Protein AF-A0A090RW28-F1 (afdb_monomer)

Radius of gyration: 23.12 Å; Cα contacts (8 Å, |Δi|>4): 183; chains: 1; bounding box: 46×46×64 Å

Solvent-accessible surface area (backbone atoms only — not comparable to full-atom values): 10427 Å² total; per-residue (Å²): 136,84,59,63,70,58,53,52,54,21,56,75,60,77,64,49,90,83,84,88,61,62,85,53,92,51,66,70,60,23,48,53,34,45,42,56,94,28,66,72,73,48,74,47,77,39,78,89,78,46,30,33,44,36,18,17,51,75,88,33,43,65,59,37,34,29,77,93,41,47,42,40,51,50,30,22,67,73,71,71,36,47,65,46,80,46,33,53,68,54,48,54,51,50,51,53,52,51,51,52,51,31,30,53,49,39,33,71,50,54,73,47,55,67,75,58,28,47,51,41,43,74,75,66,49,69,50,56,62,52,61,42,67,52,61,68,68,65,59,53,66,43,88,92,48,46,76,68,56,51,52,48,49,24,48,32,24,46,53,39,51,51,52,53,51,52,56,52,52,58,70,49,69,84,64,74,77,61,72,84,78,75,112

Secondary structure (DSSP, 8-state):
--SHHHHHHHHHTTT---------SSHHHHHHHHTTTSPEEEEEEETTTTEEEEEE-HHHHHHHH-GGGHHHHHHHHHH-SEEEEEEHHHHHHHHHHHHHHHHHHHHHHH---HHHHHHHHHTT--SHHHHHHS-HHHHHHSTT--HHHHHHHHHHHHHHHHHHHHHHHHHHTT-PPPGGG--

Organism: NCBI:txid990268

Structure (mmCIF, N/CA/C/O backbone):
data_AF-A0A090RW28-F1
#
_entry.id   AF-A0A090RW28-F1
#
loop_
_atom_site.group_PDB
_atom_site.id
_atom_site.type_symbol
_atom_site.label_atom_id
_atom_site.label_alt_id
_atom_site.label_comp_id
_atom_site.label_asym_id
_atom_site.label_entity_id
_atom_site.label_seq_id
_atom_site.pdbx_PDB_ins_code
_atom_site.Cartn_x
_atom_site.Cartn_y
_atom_site.Cartn_z
_atom_site.occupancy
_atom_site.B_iso_or_equiv
_atom_site.auth_seq_id
_atom_site.auth_comp_id
_atom_site.auth_asym_id
_atom_site.auth_atom_id
_atom_site.pdbx_PDB_model_num
ATOM 1 N N . MET A 1 1 ? 19.679 -14.329 -35.086 1.00 52.50 1 MET A N 1
ATOM 2 C CA . MET A 1 1 ? 18.923 -13.063 -35.182 1.00 52.50 1 MET A CA 1
ATOM 3 C C . MET A 1 1 ? 18.011 -12.958 -33.968 1.00 52.50 1 MET A C 1
ATOM 5 O O . MET A 1 1 ? 16.944 -13.556 -33.971 1.00 52.50 1 MET A O 1
ATOM 9 N N . ARG A 1 2 ? 18.447 -12.296 -32.894 1.00 62.31 2 ARG A N 1
ATOM 10 C CA . ARG A 1 2 ? 17.579 -11.993 -31.743 1.00 62.31 2 ARG A CA 1
ATOM 11 C C . ARG A 1 2 ? 17.142 -10.535 -31.882 1.00 62.31 2 ARG A C 1
ATOM 13 O O . ARG A 1 2 ? 17.982 -9.699 -32.183 1.00 62.31 2 ARG A O 1
ATOM 20 N N . GLY A 1 3 ? 15.843 -10.262 -31.762 1.00 80.50 3 GLY A N 1
ATOM 21 C CA . GLY A 1 3 ? 15.306 -8.894 -31.773 1.00 80.50 3 GLY A CA 1
ATOM 22 C C . GLY A 1 3 ? 15.014 -8.257 -33.140 1.00 80.50 3 GLY A C 1
ATOM 23 O O . GLY A 1 3 ? 14.547 -7.129 -33.154 1.00 80.50 3 GLY A O 1
ATOM 24 N N . ALA A 1 4 ? 15.197 -8.944 -34.277 1.00 87.56 4 ALA A N 1
ATOM 25 C CA . ALA A 1 4 ? 15.026 -8.332 -35.610 1.00 87.56 4 ALA A CA 1
ATOM 26 C C . ALA A 1 4 ? 13.633 -7.705 -35.844 1.00 87.56 4 ALA A C 1
ATOM 28 O O . ALA A 1 4 ? 13.526 -6.653 -36.464 1.00 87.56 4 ALA A O 1
ATOM 29 N N . ARG A 1 5 ? 12.568 -8.318 -35.306 1.00 88.88 5 ARG A N 1
ATOM 30 C CA . ARG A 1 5 ? 11.203 -7.763 -35.379 1.00 88.88 5 ARG A CA 1
ATOM 31 C C . ARG A 1 5 ? 11.046 -6.498 -34.535 1.00 88.88 5 ARG A C 1
ATOM 33 O O . ARG A 1 5 ? 10.457 -5.533 -34.995 1.00 88.88 5 ARG A O 1
ATOM 40 N N . VAL A 1 6 ? 11.608 -6.501 -33.329 1.00 89.19 6 VAL A N 1
ATOM 41 C CA . VAL A 1 6 ? 11.544 -5.362 -32.400 1.00 89.19 6 VAL A CA 1
ATOM 42 C C . VAL A 1 6 ? 12.347 -4.186 -32.945 1.00 89.19 6 VAL A C 1
ATOM 44 O O . VAL A 1 6 ? 11.872 -3.060 -32.940 1.00 89.19 6 VAL A O 1
ATOM 47 N N . GLN A 1 7 ? 13.531 -4.459 -33.498 1.00 86.12 7 GLN A N 1
ATOM 48 C CA . GLN A 1 7 ? 14.382 -3.449 -34.126 1.00 86.12 7 GLN A CA 1
ATOM 49 C C . GLN A 1 7 ? 13.724 -2.807 -35.349 1.00 86.12 7 GLN A C 1
ATOM 51 O O . GLN A 1 7 ? 13.868 -1.605 -35.540 1.00 86.12 7 GLN A O 1
ATOM 56 N N . ALA A 1 8 ? 12.983 -3.579 -36.153 1.00 89.69 8 ALA A N 1
ATOM 57 C CA . ALA A 1 8 ? 12.230 -3.029 -37.278 1.00 89.69 8 ALA A CA 1
ATOM 58 C C . ALA A 1 8 ? 11.155 -2.036 -36.805 1.00 89.69 8 ALA A C 1
ATOM 60 O O . ALA A 1 8 ? 11.093 -0.926 -37.316 1.00 89.69 8 ALA A O 1
ATOM 61 N N . VAL A 1 9 ? 10.371 -2.397 -35.781 1.00 90.81 9 VAL A N 1
ATOM 62 C CA . VAL A 1 9 ? 9.344 -1.506 -35.210 1.00 90.81 9 VAL A CA 1
ATOM 63 C C . VAL A 1 9 ? 9.970 -0.276 -34.545 1.00 90.81 9 VAL A C 1
ATOM 65 O O . VAL A 1 9 ? 9.513 0.837 -34.771 1.00 90.81 9 VAL A O 1
ATOM 68 N N . SER A 1 10 ? 11.055 -0.451 -33.785 1.00 91.56 10 SER A N 1
ATOM 69 C CA . SER A 1 10 ? 11.803 0.665 -33.187 1.00 91.56 10 SER A CA 1
ATOM 70 C C . SER A 1 10 ? 12.320 1.641 -34.254 1.00 91.56 10 SER A C 1
ATOM 72 O O . SER A 1 10 ? 12.258 2.851 -34.055 1.00 91.56 10 SER A O 1
ATOM 74 N N . GLY A 1 11 ? 12.757 1.138 -35.416 1.00 90.44 11 GLY A N 1
ATOM 75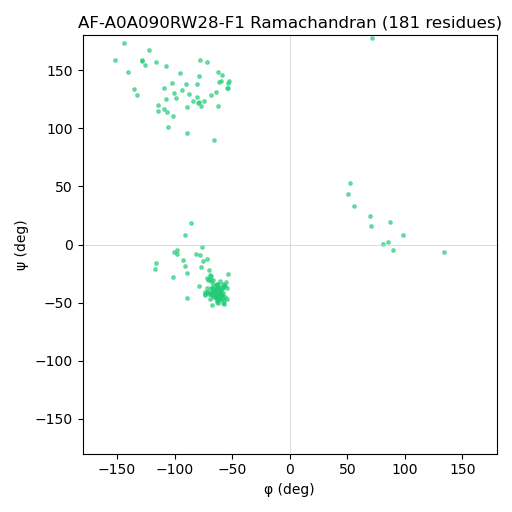 C CA . GLY A 1 11 ? 13.154 1.963 -36.560 1.00 90.44 11 GLY A CA 1
ATOM 76 C C . GLY A 1 11 ? 12.018 2.829 -37.119 1.00 90.44 11 GLY A C 1
ATOM 77 O O . GLY A 1 11 ? 12.245 4.001 -37.408 1.00 90.44 11 GLY A O 1
ATOM 78 N N . GLU A 1 12 ? 10.801 2.287 -37.209 1.00 92.62 12 GLU A N 1
ATOM 79 C CA . GLU A 1 12 ? 9.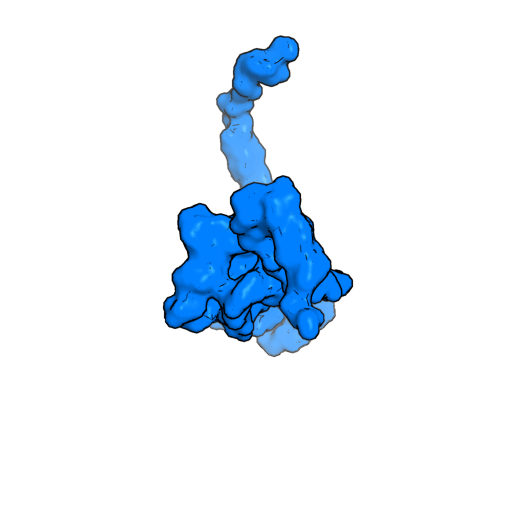601 3.035 -37.627 1.00 92.62 12 GLU A CA 1
ATOM 80 C C . GLU A 1 12 ? 9.180 4.091 -36.587 1.00 92.62 12 GLU A C 1
ATOM 82 O O . GLU A 1 12 ? 8.695 5.160 -36.948 1.00 92.62 12 GLU A O 1
ATOM 87 N N . LEU A 1 13 ? 9.426 3.834 -35.297 1.00 92.56 13 LEU A N 1
ATOM 88 C CA . LEU A 1 13 ? 9.163 4.767 -34.190 1.00 92.56 13 LEU A CA 1
ATOM 89 C C . LEU A 1 13 ? 10.312 5.761 -33.938 1.00 92.56 13 LEU A C 1
ATOM 91 O O . LEU A 1 13 ? 10.421 6.346 -32.863 1.00 92.56 13 LEU A O 1
ATOM 95 N N . GLY A 1 14 ? 11.212 5.956 -34.906 1.00 91.38 14 GLY A N 1
ATOM 96 C CA . GLY A 1 14 ? 12.292 6.940 -34.785 1.00 91.38 14 GLY A CA 1
ATOM 97 C C . GLY A 1 14 ? 13.376 6.574 -33.764 1.00 91.38 14 GLY A C 1
ATOM 98 O O . GLY A 1 14 ? 14.069 7.456 -33.259 1.00 91.38 14 GLY A O 1
ATOM 99 N N . GLY A 1 15 ? 13.547 5.284 -33.467 1.00 87.69 15 GLY A N 1
ATOM 100 C CA . GLY A 1 15 ? 14.558 4.778 -32.536 1.00 87.69 15 GLY A CA 1
ATOM 101 C C . GLY A 1 15 ? 14.109 4.746 -31.075 1.00 87.69 15 GLY A C 1
ATOM 102 O O . GLY A 1 15 ? 14.956 4.696 -30.180 1.00 87.69 15 GLY A O 1
ATOM 103 N N . GLU A 1 16 ? 12.800 4.780 -30.818 1.00 91.25 16 GLU A N 1
ATOM 104 C CA . GLU A 1 16 ? 12.253 4.602 -29.474 1.00 91.25 16 GLU A CA 1
ATOM 105 C C . GLU A 1 16 ? 12.648 3.235 -28.883 1.00 91.25 16 GLU A C 1
ATOM 107 O O . GLU A 1 16 ? 12.702 2.219 -29.588 1.00 91.25 16 GLU A O 1
ATOM 112 N N . ARG A 1 17 ? 12.965 3.212 -27.580 1.00 88.06 17 ARG A N 1
ATOM 113 C CA . ARG A 1 17 ? 13.304 1.977 -26.861 1.00 88.06 17 ARG A CA 1
ATOM 114 C C . ARG A 1 17 ? 12.019 1.234 -26.515 1.00 88.06 17 ARG A C 1
ATOM 116 O O . ARG A 1 17 ? 11.154 1.794 -25.857 1.00 88.06 17 ARG A O 1
ATOM 123 N N . ILE A 1 18 ? 11.925 -0.011 -26.972 1.00 89.44 18 ILE A N 1
ATOM 124 C CA . ILE A 1 18 ? 10.765 -0.878 -26.767 1.00 89.44 18 ILE A CA 1
ATOM 125 C C . ILE A 1 18 ? 11.198 -2.049 -25.899 1.00 89.44 18 ILE A C 1
ATOM 127 O O . ILE A 1 18 ? 12.047 -2.843 -26.318 1.00 89.44 18 ILE A O 1
ATOM 131 N N . ASP A 1 19 ? 10.560 -2.175 -24.743 1.00 89.75 19 ASP A N 1
ATOM 132 C CA . ASP A 1 19 ? 10.708 -3.314 -23.849 1.00 89.75 19 ASP A CA 1
ATOM 133 C C . ASP A 1 19 ? 9.494 -4.241 -23.990 1.00 89.75 19 ASP A C 1
ATOM 135 O O . ASP A 1 19 ? 8.358 -3.798 -24.160 1.00 89.75 19 ASP A O 1
ATOM 139 N N . ILE A 1 20 ? 9.745 -5.552 -23.998 1.00 90.62 20 ILE A N 1
ATOM 140 C CA . ILE A 1 20 ? 8.701 -6.579 -24.082 1.00 90.62 20 ILE A CA 1
ATOM 141 C C . ILE A 1 20 ? 8.636 -7.264 -22.731 1.00 90.62 20 ILE A C 1
ATOM 143 O O . ILE A 1 20 ? 9.588 -7.937 -22.335 1.00 90.62 20 ILE A O 1
ATOM 147 N N . VAL A 1 21 ? 7.495 -7.124 -22.072 1.00 92.88 21 VAL A N 1
ATOM 148 C CA . VAL A 1 21 ? 7.227 -7.721 -20.766 1.00 92.88 21 VAL A CA 1
ATOM 149 C C . VAL A 1 21 ? 6.252 -8.884 -20.903 1.00 92.88 21 VAL A C 1
ATOM 151 O O . VAL A 1 21 ? 5.479 -8.963 -21.863 1.00 92.88 21 VAL A O 1
ATOM 154 N N . LEU A 1 22 ? 6.324 -9.826 -19.966 1.00 93.56 22 LEU A N 1
ATOM 155 C CA . LEU A 1 22 ? 5.387 -10.941 -19.903 1.00 93.56 22 LEU A CA 1
ATOM 156 C C . LEU A 1 22 ? 4.096 -10.466 -19.240 1.00 93.56 22 LEU A C 1
ATOM 158 O O . LEU A 1 22 ? 4.121 -9.907 -18.147 1.00 93.56 22 LEU A O 1
ATOM 162 N N . TRP A 1 23 ? 2.975 -10.695 -19.909 1.00 95.56 23 TRP A N 1
ATOM 163 C CA . TRP A 1 23 ? 1.670 -10.486 -19.303 1.00 95.56 23 TRP A CA 1
ATOM 164 C C . TRP A 1 23 ? 1.320 -11.659 -18.383 1.00 95.56 23 TRP A C 1
ATOM 166 O O . TRP A 1 23 ? 1.680 -12.799 -18.687 1.00 95.56 23 TRP A O 1
ATOM 176 N N . ASP A 1 24 ? 0.631 -11.363 -17.285 1.00 95.31 24 ASP A N 1
ATOM 177 C CA . ASP A 1 24 ? 0.139 -12.340 -16.317 1.00 95.31 24 ASP A CA 1
ATOM 178 C C . ASP A 1 24 ? -1.269 -11.930 -15.854 1.00 95.31 24 ASP A C 1
ATOM 180 O O . ASP A 1 24 ? -1.580 -10.739 -15.811 1.00 95.31 24 ASP A O 1
ATOM 184 N N . ASP A 1 25 ? -2.112 -12.910 -15.528 1.00 94.69 25 ASP A N 1
ATOM 185 C CA . ASP A 1 25 ? -3.450 -12.680 -14.972 1.00 94.69 25 ASP A CA 1
ATOM 186 C C . ASP A 1 25 ? -3.382 -12.184 -13.519 1.00 94.69 25 ASP A C 1
ATOM 188 O O . ASP A 1 25 ? -4.270 -11.465 -13.060 1.00 94.69 25 ASP A O 1
ATOM 192 N N . ASN A 1 26 ? -2.337 -12.567 -12.777 1.00 93.50 26 ASN A N 1
ATOM 193 C CA . ASN A 1 26 ? -2.114 -12.079 -11.425 1.00 93.50 26 ASN A CA 1
ATOM 194 C C . ASN A 1 26 ? -1.549 -10.645 -11.486 1.00 93.50 26 ASN A C 1
ATOM 196 O O . ASN A 1 26 ? -0.442 -10.453 -12.005 1.00 93.50 26 ASN A O 1
ATOM 200 N N . PRO A 1 27 ? -2.245 -9.639 -10.921 1.00 92.38 27 PRO A N 1
ATOM 201 C CA . PRO A 1 27 ? -1.843 -8.240 -11.037 1.00 92.38 27 PRO A CA 1
ATOM 202 C C . PRO A 1 27 ? -0.475 -7.968 -10.400 1.00 92.38 27 PRO A C 1
ATOM 204 O O . PRO A 1 27 ? 0.330 -7.242 -10.984 1.00 92.38 27 PRO A O 1
ATOM 207 N N . ALA A 1 28 ? -0.155 -8.609 -9.272 1.00 92.69 28 ALA A N 1
ATOM 208 C CA . ALA A 1 28 ? 1.148 -8.467 -8.628 1.00 92.69 28 ALA A CA 1
ATOM 209 C C . ALA A 1 28 ? 2.273 -9.019 -9.519 1.00 92.69 28 ALA A C 1
ATOM 211 O O . ALA A 1 28 ? 3.300 -8.367 -9.715 1.00 92.69 28 ALA A O 1
ATOM 212 N N . GLN A 1 29 ? 2.063 -10.188 -10.134 1.00 93.75 29 GLN A N 1
ATOM 213 C CA . GLN A 1 29 ? 3.042 -10.774 -11.053 1.00 93.75 29 GLN A CA 1
ATOM 214 C C . GLN A 1 29 ? 3.189 -9.944 -12.334 1.00 93.75 29 GLN A C 1
ATOM 216 O O . GLN A 1 29 ? 4.301 -9.779 -12.844 1.00 93.75 29 GLN A O 1
ATOM 221 N N . PHE A 1 30 ? 2.089 -9.389 -12.843 1.00 95.19 30 PHE A N 1
ATOM 222 C CA . PHE A 1 30 ? 2.112 -8.520 -14.010 1.00 95.19 30 PHE A CA 1
ATOM 223 C C . PHE A 1 30 ? 2.869 -7.214 -13.738 1.00 95.19 30 PHE A C 1
ATOM 225 O O . PHE A 1 30 ? 3.679 -6.804 -14.569 1.00 95.19 30 PHE A O 1
ATOM 232 N N . VAL A 1 31 ? 2.690 -6.608 -12.560 1.00 94.44 31 VAL A N 1
ATOM 233 C CA . VAL A 1 31 ? 3.455 -5.428 -12.125 1.00 94.44 31 VAL A CA 1
ATOM 234 C C . VAL A 1 31 ? 4.944 -5.748 -11.999 1.00 94.44 31 VAL A C 1
ATOM 236 O O . VAL A 1 31 ? 5.7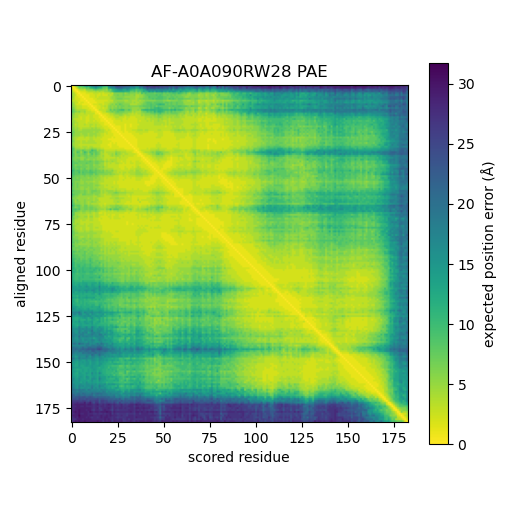62 -4.996 -12.526 1.00 94.44 31 VAL A O 1
ATOM 239 N N . ILE A 1 32 ? 5.318 -6.886 -11.402 1.00 93.88 32 ILE A N 1
ATOM 240 C CA . ILE A 1 32 ? 6.724 -7.330 -11.342 1.00 93.88 32 ILE A CA 1
ATOM 241 C C . ILE A 1 32 ? 7.321 -7.423 -12.753 1.00 93.88 32 ILE A C 1
ATOM 243 O O . ILE A 1 32 ? 8.419 -6.924 -13.003 1.00 93.88 32 ILE A O 1
ATOM 247 N N . ASN A 1 33 ? 6.582 -8.003 -13.701 1.00 94.31 33 ASN A N 1
ATOM 248 C CA . ASN A 1 33 ? 7.030 -8.109 -15.088 1.00 94.31 33 ASN A CA 1
ATOM 249 C C . ASN A 1 33 ? 7.121 -6.735 -15.776 1.00 94.31 33 ASN A C 1
ATOM 251 O O . ASN A 1 33 ? 8.039 -6.513 -16.564 1.00 94.31 33 ASN A O 1
ATOM 255 N N . ALA A 1 34 ? 6.194 -5.818 -15.485 1.00 94.25 34 ALA A N 1
ATOM 256 C CA . ALA A 1 34 ? 6.160 -4.4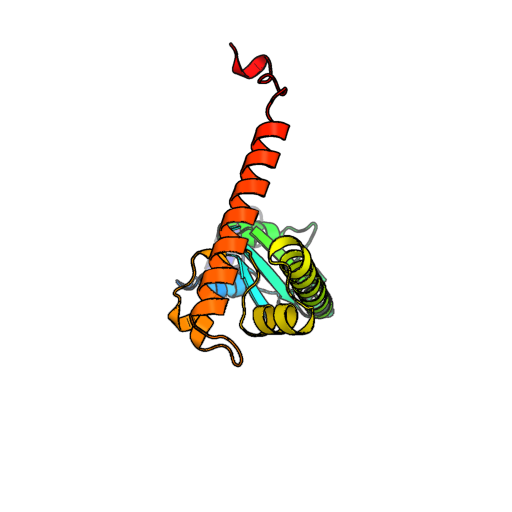59 -16.029 1.00 94.25 34 ALA A CA 1
ATOM 257 C C . ALA A 1 34 ? 7.292 -3.564 -15.497 1.00 94.25 34 ALA A C 1
ATOM 259 O O . ALA A 1 34 ? 7.706 -2.633 -16.183 1.00 94.25 34 ALA A O 1
ATOM 260 N N . MET A 1 35 ? 7.815 -3.857 -14.303 1.00 92.62 35 MET A N 1
ATOM 261 C CA . MET A 1 35 ? 8.938 -3.135 -13.694 1.00 92.62 35 MET A CA 1
ATOM 262 C C . MET A 1 35 ? 10.308 -3.526 -14.267 1.00 92.62 35 MET A C 1
ATOM 264 O O . MET A 1 35 ? 11.304 -2.847 -13.988 1.00 92.62 35 MET A O 1
ATOM 268 N N . ALA A 1 36 ? 10.376 -4.575 -15.093 1.00 89.25 36 ALA A N 1
ATOM 269 C CA . ALA A 1 36 ? 11.599 -4.972 -15.780 1.00 89.25 36 ALA A CA 1
ATOM 270 C C . ALA A 1 36 ? 12.186 -3.782 -16.565 1.00 89.25 36 ALA A C 1
ATOM 272 O O . ALA A 1 36 ? 11.456 -3.092 -17.275 1.00 89.25 36 ALA A O 1
ATOM 273 N N . PRO A 1 37 ? 13.504 -3.525 -16.484 1.00 86.44 37 PRO A N 1
ATOM 274 C CA . PRO A 1 37 ? 14.576 -4.411 -16.014 1.00 86.44 37 PRO A CA 1
ATOM 275 C C . PRO A 1 37 ? 14.920 -4.339 -14.513 1.00 86.44 37 PRO A C 1
ATOM 277 O O . PRO A 1 37 ? 15.949 -4.890 -14.132 1.00 86.44 37 PRO A O 1
ATOM 280 N N . ALA A 1 38 ? 14.159 -3.622 -13.683 1.00 89.81 38 ALA A N 1
ATOM 281 C CA . ALA A 1 38 ? 14.451 -3.531 -12.253 1.00 89.81 38 ALA A CA 1
ATOM 282 C C . ALA A 1 38 ? 13.951 -4.770 -11.494 1.00 89.81 38 ALA A C 1
ATOM 284 O O . ALA A 1 38 ? 12.835 -5.230 -11.733 1.00 89.81 38 ALA A O 1
ATOM 285 N N . ASP A 1 39 ? 14.756 -5.275 -10.554 1.00 89.06 39 ASP A N 1
ATOM 286 C CA . ASP A 1 39 ? 14.352 -6.397 -9.705 1.00 89.06 39 ASP A CA 1
ATOM 287 C C . ASP A 1 39 ? 13.530 -5.900 -8.509 1.00 89.06 39 ASP A C 1
ATOM 289 O O . ASP A 1 39 ? 13.994 -5.071 -7.718 1.00 89.06 39 ASP A O 1
ATOM 293 N N . VAL A 1 40 ? 12.316 -6.434 -8.383 1.00 93.00 40 VAL A N 1
ATOM 294 C CA . VAL A 1 40 ? 11.394 -6.175 -7.271 1.00 93.00 40 VAL A CA 1
ATOM 295 C C . VAL A 1 40 ? 11.678 -7.152 -6.133 1.00 93.00 40 VAL A C 1
ATOM 297 O O . VAL A 1 40 ? 11.755 -8.358 -6.363 1.00 93.00 40 VAL A O 1
ATOM 300 N N . ALA A 1 41 ? 11.829 -6.638 -4.911 1.00 93.12 41 ALA A N 1
ATOM 301 C CA . ALA A 1 41 ? 12.084 -7.446 -3.719 1.00 93.12 41 ALA A CA 1
ATOM 302 C C . ALA A 1 41 ? 10.778 -7.888 -3.041 1.00 93.12 41 ALA A C 1
ATOM 304 O O . ALA A 1 41 ? 10.618 -9.062 -2.710 1.00 93.12 41 ALA A O 1
ATOM 305 N N . SER A 1 42 ? 9.834 -6.962 -2.865 1.00 91.75 42 SER A N 1
ATOM 306 C CA . SER A 1 42 ? 8.497 -7.250 -2.338 1.00 91.75 42 SER A CA 1
ATOM 307 C C . SER A 1 42 ? 7.472 -6.258 -2.873 1.00 91.75 42 SER A C 1
ATOM 309 O O . SER A 1 42 ? 7.819 -5.163 -3.321 1.00 91.75 42 SER A O 1
ATOM 311 N N . ILE A 1 43 ? 6.204 -6.654 -2.825 1.00 92.75 43 ILE A N 1
ATOM 312 C CA . ILE A 1 43 ? 5.072 -5.825 -3.224 1.00 92.75 43 ILE A CA 1
ATOM 313 C C . ILE A 1 43 ? 3.969 -5.952 -2.176 1.00 92.75 43 ILE A C 1
ATOM 315 O O . ILE A 1 43 ? 3.669 -7.066 -1.745 1.00 92.75 43 ILE A O 1
ATOM 319 N N . ILE A 1 44 ? 3.397 -4.824 -1.765 1.00 91.56 44 ILE A N 1
ATOM 320 C CA . ILE A 1 44 ? 2.142 -4.774 -1.012 1.00 91.56 44 ILE A CA 1
ATOM 321 C C . ILE A 1 44 ? 1.079 -4.202 -1.928 1.00 91.56 44 ILE A C 1
ATOM 323 O O . ILE A 1 44 ? 1.322 -3.234 -2.649 1.00 91.56 44 ILE A O 1
ATOM 327 N N . VAL A 1 45 ? -0.076 -4.853 -1.923 1.00 91.75 45 VAL A N 1
ATOM 328 C CA . VAL A 1 45 ? -1.224 -4.478 -2.735 1.00 91.75 45 VAL A CA 1
ATOM 329 C C . VAL A 1 45 ? -2.262 -3.870 -1.811 1.00 91.75 45 VAL A C 1
ATOM 331 O O . VAL A 1 45 ? -2.660 -4.506 -0.840 1.00 91.75 45 VAL A O 1
ATOM 334 N N . ASP A 1 46 ? -2.679 -2.656 -2.141 1.00 90.25 46 ASP A N 1
ATOM 335 C CA . ASP A 1 46 ? -3.819 -1.980 -1.543 1.00 90.25 46 ASP A CA 1
ATOM 336 C C . ASP A 1 46 ? -4.957 -2.005 -2.570 1.00 90.25 46 ASP A C 1
ATOM 338 O O . ASP A 1 46 ? -4.947 -1.278 -3.572 1.00 90.25 46 ASP A O 1
ATOM 342 N N . GLU A 1 47 ? -5.900 -2.924 -2.366 1.00 87.25 47 GLU A N 1
ATOM 343 C CA . GLU A 1 47 ? -7.025 -3.123 -3.282 1.00 87.25 47 GLU A CA 1
ATOM 344 C C . GLU A 1 47 ? -8.036 -1.972 -3.213 1.00 87.25 47 GLU A C 1
ATOM 346 O O . GLU A 1 47 ? -8.628 -1.628 -4.240 1.00 87.25 47 GLU A O 1
ATOM 351 N N . ASP A 1 48 ? -8.182 -1.335 -2.050 1.00 85.25 48 ASP A N 1
ATOM 352 C CA . ASP A 1 48 ? -9.140 -0.251 -1.829 1.00 85.25 48 ASP A CA 1
ATOM 353 C C . ASP A 1 48 ? -8.681 1.040 -2.514 1.00 85.25 48 ASP A C 1
ATOM 355 O O . ASP A 1 48 ? -9.466 1.710 -3.193 1.00 85.25 48 ASP A O 1
ATOM 359 N N . ALA A 1 49 ? -7.391 1.367 -2.400 1.00 89.25 49 ALA A N 1
ATOM 360 C CA . ALA A 1 49 ? -6.787 2.510 -3.081 1.00 89.25 49 ALA A CA 1
ATOM 361 C C . ALA A 1 49 ? -6.422 2.223 -4.550 1.00 89.25 49 ALA A C 1
ATOM 363 O O . ALA A 1 49 ? -6.033 3.138 -5.278 1.00 89.25 49 ALA A O 1
ATOM 364 N N . HIS A 1 50 ? -6.527 0.966 -4.998 1.00 91.81 50 HIS A N 1
ATOM 365 C CA . HIS A 1 50 ? -6.028 0.502 -6.296 1.00 91.81 50 HIS A CA 1
ATOM 366 C C . HIS A 1 50 ? -4.556 0.911 -6.533 1.00 91.81 50 HIS A C 1
ATOM 368 O O . HIS A 1 50 ? -4.145 1.358 -7.618 1.00 91.81 50 HIS A O 1
ATOM 374 N N . ALA A 1 51 ? -3.754 0.749 -5.479 1.00 94.44 51 ALA A N 1
ATOM 375 C CA . ALA A 1 51 ? -2.353 1.135 -5.418 1.00 94.44 51 ALA A CA 1
ATOM 376 C C . ALA A 1 51 ? -1.467 -0.049 -5.008 1.00 94.44 51 ALA A C 1
ATOM 378 O O . ALA A 1 51 ? -1.904 -1.000 -4.365 1.00 94.44 51 ALA A O 1
ATOM 379 N N . MET A 1 52 ? -0.197 -0.013 -5.404 1.00 95.12 52 MET A N 1
ATOM 380 C CA . MET A 1 52 ? 0.796 -1.001 -4.995 1.00 95.12 52 MET A CA 1
ATOM 381 C C . MET A 1 52 ? 2.081 -0.322 -4.541 1.00 95.12 52 MET A C 1
ATOM 383 O O . MET A 1 52 ? 2.679 0.469 -5.278 1.00 95.12 52 MET A O 1
ATOM 387 N N . ASP A 1 53 ? 2.545 -0.693 -3.352 1.00 94.75 53 ASP A N 1
ATOM 388 C CA . ASP A 1 53 ? 3.859 -0.316 -2.855 1.00 94.75 53 ASP A CA 1
ATOM 389 C C . ASP A 1 53 ? 4.885 -1.362 -3.283 1.00 94.75 53 ASP A C 1
ATOM 391 O O . ASP A 1 53 ? 4.815 -2.537 -2.922 1.00 94.75 53 ASP A O 1
ATOM 395 N N . ILE A 1 54 ? 5.862 -0.924 -4.066 1.00 95.00 54 ILE A N 1
ATOM 396 C CA . ILE A 1 54 ? 6.920 -1.749 -4.631 1.00 95.00 54 ILE A CA 1
ATOM 397 C C . ILE A 1 54 ? 8.211 -1.442 -3.884 1.00 95.00 54 ILE A C 1
ATOM 399 O O . ILE A 1 54 ? 8.778 -0.351 -4.012 1.00 95.00 54 ILE A O 1
ATOM 403 N N . ALA A 1 55 ? 8.721 -2.430 -3.157 1.00 95.50 55 ALA A N 1
ATOM 404 C CA . ALA A 1 55 ? 10.029 -2.338 -2.539 1.00 95.50 55 ALA A CA 1
ATOM 405 C C . ALA A 1 55 ? 11.108 -2.938 -3.433 1.00 95.50 55 ALA A C 1
ATOM 407 O O . ALA A 1 55 ? 11.002 -4.056 -3.947 1.00 95.50 55 ALA A O 1
ATOM 408 N N . VAL A 1 56 ? 12.189 -2.181 -3.575 1.00 95.25 56 VAL A N 1
ATOM 409 C CA . VAL A 1 56 ? 13.388 -2.578 -4.308 1.00 95.25 56 VAL A CA 1
ATOM 410 C C . VAL A 1 56 ? 14.623 -2.377 -3.441 1.00 95.25 56 VAL A C 1
ATOM 412 O O . VAL A 1 56 ? 14.631 -1.585 -2.494 1.00 95.25 56 VAL A O 1
ATOM 415 N N . GLU A 1 57 ? 15.697 -3.084 -3.775 1.00 95.25 57 GLU A N 1
ATOM 416 C CA . GLU A 1 57 ? 17.002 -2.814 -3.177 1.00 95.25 57 GLU A CA 1
ATOM 417 C C . GLU A 1 57 ? 17.468 -1.393 -3.521 1.00 95.25 57 GLU A C 1
ATOM 419 O O . GLU A 1 57 ? 17.174 -0.869 -4.600 1.00 95.25 57 GLU A O 1
ATOM 424 N N . ALA A 1 58 ? 18.228 -0.766 -2.621 1.00 93.25 58 ALA A N 1
ATOM 425 C CA . ALA A 1 58 ? 18.666 0.624 -2.787 1.00 93.25 58 ALA A CA 1
ATOM 426 C C . ALA A 1 58 ? 19.436 0.852 -4.104 1.00 93.25 58 ALA A C 1
ATOM 428 O O . ALA A 1 58 ? 19.262 1.883 -4.758 1.00 93.25 58 ALA A O 1
ATOM 429 N N . ASP A 1 59 ? 20.221 -0.140 -4.531 1.00 92.75 59 ASP A N 1
ATOM 430 C CA . ASP A 1 59 ? 20.981 -0.103 -5.785 1.00 92.75 59 ASP A CA 1
ATOM 431 C C . ASP A 1 59 ? 20.076 -0.158 -7.033 1.00 92.75 59 ASP A C 1
ATOM 433 O O . ASP A 1 59 ? 20.423 0.392 -8.081 1.00 92.75 59 ASP A O 1
ATOM 437 N N . ASN A 1 60 ? 18.887 -0.758 -6.910 1.00 91.31 60 ASN A N 1
ATOM 438 C CA . ASN A 1 60 ? 17.907 -0.903 -7.988 1.00 91.31 60 ASN A CA 1
ATOM 439 C C . ASN A 1 60 ? 16.874 0.233 -8.025 1.00 91.31 60 ASN A C 1
ATOM 441 O O . ASN A 1 60 ? 16.201 0.408 -9.043 1.00 91.31 60 ASN A O 1
ATOM 445 N N . LEU A 1 61 ? 16.777 1.056 -6.973 1.00 92.38 61 LEU A N 1
ATOM 446 C CA . LEU A 1 61 ? 15.803 2.150 -6.873 1.00 92.38 61 LEU A CA 1
ATOM 447 C C . LEU A 1 61 ? 15.859 3.111 -8.066 1.00 92.38 61 LEU A C 1
ATOM 449 O O . LEU A 1 61 ? 14.839 3.436 -8.676 1.00 92.38 61 LEU A O 1
ATOM 453 N N . ALA A 1 62 ? 17.064 3.536 -8.448 1.00 92.69 62 ALA A N 1
ATOM 454 C CA . ALA A 1 62 ? 17.246 4.461 -9.564 1.00 92.69 62 ALA A CA 1
ATOM 455 C C . ALA A 1 62 ? 16.781 3.865 -10.905 1.00 92.69 62 ALA A C 1
ATOM 457 O O . ALA A 1 62 ? 16.249 4.582 -11.757 1.00 92.69 62 ALA A O 1
ATOM 458 N N . GLN A 1 63 ? 16.969 2.557 -11.094 1.00 91.69 63 GLN A N 1
ATOM 459 C CA . GLN A 1 63 ? 16.539 1.843 -12.293 1.00 91.69 63 GLN A CA 1
ATOM 460 C C . GLN A 1 63 ? 15.021 1.647 -12.308 1.00 91.69 63 GLN A C 1
ATOM 462 O O . GLN A 1 63 ? 14.398 1.897 -13.338 1.00 91.69 63 GLN A O 1
ATOM 467 N N . ALA A 1 64 ? 14.437 1.279 -11.164 1.00 91.88 64 ALA A N 1
ATOM 468 C CA . ALA A 1 64 ? 13.002 1.078 -10.990 1.00 91.88 64 ALA A CA 1
ATOM 469 C C . ALA A 1 64 ? 12.199 2.355 -11.277 1.00 91.88 64 ALA A C 1
ATOM 471 O O . ALA A 1 64 ? 11.206 2.312 -12.001 1.00 91.88 64 ALA A O 1
ATOM 472 N N . ILE A 1 65 ? 12.667 3.510 -10.790 1.00 93.06 65 ILE A N 1
ATOM 473 C CA . ILE A 1 65 ? 12.051 4.816 -11.073 1.00 93.06 65 ILE A CA 1
ATOM 474 C C . ILE A 1 65 ? 12.280 5.209 -12.544 1.00 93.06 65 ILE A C 1
ATOM 476 O O . ILE A 1 65 ? 11.380 5.698 -13.236 1.00 93.06 65 ILE A O 1
ATOM 480 N N . GLY A 1 66 ? 13.492 4.979 -13.052 1.00 91.25 66 GLY A N 1
ATOM 481 C CA . GLY A 1 66 ? 13.904 5.388 -14.389 1.00 91.25 66 GLY A CA 1
ATOM 482 C C . GLY A 1 66 ? 14.090 6.904 -14.524 1.00 91.25 66 GLY A C 1
ATOM 483 O O . GLY A 1 66 ? 13.869 7.698 -13.605 1.00 91.25 66 GLY A O 1
ATOM 484 N N . ARG A 1 67 ? 14.519 7.353 -15.708 1.00 91.44 67 ARG A N 1
ATOM 485 C CA . ARG A 1 67 ? 14.789 8.779 -15.956 1.00 91.44 67 ARG A CA 1
ATOM 486 C C . ARG A 1 67 ? 13.504 9.596 -15.785 1.00 91.44 67 ARG A C 1
ATOM 488 O O . ARG A 1 67 ? 12.546 9.386 -16.520 1.00 91.44 67 ARG A O 1
ATOM 495 N N . SER A 1 68 ? 13.495 10.540 -14.842 1.00 90.44 68 SER A N 1
ATOM 496 C CA . SER A 1 68 ? 12.327 11.393 -14.554 1.00 90.44 68 SER A CA 1
ATOM 497 C C . SER A 1 68 ? 11.046 10.603 -14.225 1.00 90.44 68 SER A C 1
ATOM 499 O O . SER A 1 68 ? 9.946 11.022 -14.600 1.00 90.44 68 SER A O 1
ATOM 501 N N . GLY A 1 69 ? 11.183 9.435 -13.584 1.00 91.75 69 GLY A N 1
ATOM 502 C CA . GLY A 1 69 ? 10.046 8.575 -13.240 1.00 91.75 69 GLY A CA 1
ATOM 503 C C . GLY A 1 69 ? 9.401 7.893 -14.447 1.00 91.75 69 GLY A C 1
ATOM 504 O O . GLY A 1 69 ? 8.253 7.472 -14.370 1.00 91.75 69 GLY A O 1
ATOM 505 N N . GLN A 1 70 ? 10.076 7.857 -15.601 1.00 93.50 70 GLN A N 1
ATOM 506 C CA . GLN A 1 70 ? 9.488 7.316 -16.825 1.00 93.50 70 GLN A CA 1
ATOM 507 C C . GLN A 1 70 ? 9.115 5.839 -16.684 1.00 93.50 70 GLN A C 1
ATOM 509 O O . GLN A 1 70 ? 8.062 5.458 -17.180 1.00 93.50 70 GLN A O 1
ATOM 514 N N . ASN A 1 71 ? 9.944 5.033 -16.018 1.00 92.94 71 ASN A N 1
ATOM 515 C CA . ASN A 1 71 ? 9.707 3.595 -15.928 1.00 92.94 71 ASN A CA 1
ATOM 516 C C . ASN A 1 71 ? 8.465 3.303 -15.083 1.00 92.94 71 ASN A C 1
ATOM 518 O O . ASN A 1 71 ? 7.527 2.685 -15.573 1.00 92.94 71 ASN A O 1
ATOM 522 N N . VAL A 1 72 ? 8.404 3.867 -13.871 1.00 94.12 72 VAL A N 1
ATOM 523 C CA . VAL A 1 72 ? 7.244 3.688 -12.987 1.00 94.12 72 VAL A CA 1
ATOM 524 C C . VAL A 1 72 ? 5.954 4.224 -13.614 1.00 94.12 72 VAL A C 1
ATOM 526 O O . VAL A 1 72 ? 4.903 3.607 -13.494 1.00 94.12 72 VAL A O 1
ATOM 529 N N . ARG A 1 73 ? 6.035 5.335 -14.362 1.00 94.50 73 ARG A N 1
ATOM 530 C CA . ARG A 1 73 ? 4.880 5.911 -15.062 1.00 94.50 73 ARG A CA 1
ATOM 531 C C . ARG A 1 73 ? 4.373 4.995 -16.171 1.00 94.50 73 ARG A C 1
ATOM 533 O O . ARG A 1 73 ? 3.167 4.846 -16.317 1.00 94.50 73 ARG A O 1
ATOM 540 N N . LEU A 1 74 ? 5.272 4.409 -16.961 1.00 94.25 74 LEU A N 1
ATOM 541 C CA . LEU A 1 74 ? 4.893 3.469 -18.016 1.00 94.25 74 LEU A CA 1
ATOM 542 C C . LEU A 1 74 ? 4.327 2.176 -17.427 1.00 94.25 74 LEU A C 1
ATOM 544 O O . LEU A 1 74 ? 3.311 1.700 -17.920 1.00 94.25 74 LEU A O 1
ATOM 548 N N . ALA A 1 75 ? 4.933 1.652 -16.359 1.00 94.75 75 ALA A N 1
ATOM 549 C CA . ALA A 1 75 ? 4.430 0.477 -15.656 1.00 94.75 75 ALA A CA 1
ATOM 550 C C . ALA A 1 75 ? 3.027 0.732 -15.083 1.00 94.75 75 ALA A C 1
ATOM 552 O O . ALA A 1 75 ? 2.121 -0.045 -15.356 1.00 94.75 75 ALA A O 1
ATOM 553 N N . SER A 1 76 ? 2.819 1.864 -14.404 1.00 95.38 76 SER A N 1
ATOM 554 C CA . SER A 1 76 ? 1.512 2.277 -13.874 1.00 95.38 76 SER A CA 1
ATOM 555 C C . SER A 1 76 ? 0.460 2.441 -14.977 1.00 95.38 76 SER A C 1
ATOM 557 O O . SER A 1 76 ? -0.654 1.942 -14.855 1.00 95.38 76 SER A O 1
ATOM 559 N N . GLN A 1 77 ? 0.813 3.059 -16.109 1.00 95.06 77 GLN A N 1
ATOM 560 C CA . GLN A 1 77 ? -0.097 3.177 -17.257 1.00 95.06 77 GLN A CA 1
ATOM 561 C C . GLN A 1 77 ? -0.413 1.830 -17.915 1.00 95.06 77 GLN A C 1
ATOM 563 O O . GLN A 1 77 ? -1.512 1.647 -18.434 1.00 95.06 77 GLN A O 1
ATOM 568 N N . LEU A 1 78 ? 0.546 0.903 -17.928 1.00 95.19 78 LEU A N 1
ATOM 569 C CA . LEU A 1 78 ? 0.386 -0.422 -18.515 1.00 95.19 78 LEU A CA 1
ATOM 570 C C . LEU A 1 78 ? -0.490 -1.330 -17.644 1.00 95.19 78 LEU A C 1
ATOM 572 O O . LEU A 1 78 ? -1.291 -2.095 -18.179 1.00 95.19 78 LEU A O 1
ATOM 576 N N . THR A 1 79 ? -0.317 -1.268 -16.325 1.00 93.88 79 THR A N 1
ATOM 577 C CA . THR A 1 79 ? -1.025 -2.127 -15.366 1.00 93.88 79 THR A CA 1
ATOM 578 C C . THR A 1 79 ? -2.349 -1.518 -14.920 1.00 93.88 79 THR A C 1
ATOM 580 O O . THR A 1 79 ? -3.250 -2.253 -14.531 1.00 93.88 79 THR A O 1
ATOM 583 N N . GLY A 1 80 ? -2.484 -0.192 -15.000 1.00 94.06 80 GLY A N 1
ATOM 584 C CA . GLY A 1 80 ? -3.631 0.562 -14.497 1.00 94.06 80 GLY A CA 1
ATOM 585 C C . GLY A 1 80 ? -3.586 0.830 -12.991 1.00 94.06 80 GLY A C 1
ATOM 586 O O . GLY A 1 80 ? -4.511 1.448 -12.475 1.00 94.06 80 GLY A O 1
ATOM 587 N N . TRP A 1 81 ? -2.539 0.384 -12.293 1.00 95.44 81 TRP A N 1
ATOM 588 C CA . TRP A 1 81 ? -2.364 0.562 -10.849 1.00 95.44 81 TRP A CA 1
ATOM 589 C C . TRP A 1 81 ? -1.516 1.792 -10.542 1.00 95.44 81 TRP A C 1
ATOM 591 O O . TRP A 1 81 ? -0.587 2.115 -11.290 1.00 95.44 81 TRP A O 1
ATOM 601 N N . GLU A 1 82 ? -1.790 2.463 -9.427 1.00 95.31 82 GLU A N 1
ATOM 602 C CA . GLU A 1 82 ? -0.869 3.468 -8.896 1.00 95.31 82 GLU A CA 1
ATOM 603 C C . GLU A 1 82 ? 0.327 2.760 -8.250 1.00 95.31 82 GLU A C 1
ATOM 605 O O . GLU A 1 82 ? 0.154 1.892 -7.402 1.00 95.31 82 GLU A O 1
ATOM 610 N N . LEU A 1 83 ? 1.549 3.069 -8.693 1.00 95.12 83 LEU A N 1
ATOM 611 C CA . LEU A 1 83 ? 2.753 2.349 -8.267 1.00 95.12 83 LEU A CA 1
ATOM 612 C C . LEU A 1 83 ? 3.679 3.262 -7.463 1.00 95.12 83 LEU A C 1
ATOM 614 O O . LEU A 1 83 ? 4.280 4.192 -8.011 1.00 95.12 83 LEU A O 1
ATOM 618 N N . ASN A 1 84 ? 3.860 2.939 -6.187 1.00 94.56 84 ASN A N 1
ATOM 619 C CA . ASN A 1 84 ? 4.746 3.648 -5.273 1.00 94.56 84 ASN A CA 1
ATOM 620 C C . ASN A 1 84 ? 6.044 2.865 -5.107 1.00 94.56 84 ASN A C 1
ATOM 622 O O . ASN A 1 84 ? 6.064 1.798 -4.506 1.00 94.56 84 ASN A O 1
ATOM 626 N N . VAL A 1 85 ? 7.151 3.381 -5.635 1.00 93.94 85 VAL A N 1
ATOM 627 C CA . VAL A 1 85 ? 8.447 2.693 -5.549 1.00 93.94 85 VAL A CA 1
ATOM 628 C C . VAL A 1 85 ? 9.274 3.275 -4.413 1.00 93.94 85 VAL A C 1
ATOM 630 O O . VAL A 1 85 ? 9.541 4.477 -4.388 1.00 93.94 85 VAL A O 1
ATOM 633 N N . MET A 1 86 ? 9.737 2.411 -3.515 1.00 94.94 86 MET A N 1
ATOM 634 C CA . MET A 1 86 ? 10.560 2.782 -2.365 1.00 94.94 86 MET A CA 1
ATOM 635 C C . MET A 1 86 ? 11.607 1.710 -2.055 1.00 94.94 86 MET A C 1
ATOM 637 O O . MET A 1 86 ? 11.640 0.648 -2.681 1.00 94.94 86 MET A O 1
ATOM 641 N N . THR A 1 87 ? 12.513 1.989 -1.117 1.00 96.06 87 THR A N 1
ATOM 642 C CA . THR A 1 87 ? 13.470 0.966 -0.681 1.00 96.06 87 THR A CA 1
ATOM 643 C C . THR A 1 87 ? 12.817 -0.026 0.277 1.00 96.06 87 THR A C 1
ATOM 645 O O . THR A 1 87 ? 11.833 0.297 0.939 1.00 96.06 87 THR A O 1
ATOM 648 N N . VAL A 1 88 ? 13.394 -1.222 0.417 1.00 93.88 88 VAL A N 1
ATOM 649 C CA . VAL A 1 88 ? 12.962 -2.197 1.441 1.00 93.88 88 VAL A CA 1
ATOM 650 C C . VAL A 1 88 ? 12.980 -1.588 2.851 1.00 93.88 88 VAL A C 1
ATOM 652 O O . VAL A 1 88 ? 12.086 -1.853 3.651 1.00 93.88 88 VAL A O 1
ATOM 655 N N . ALA A 1 89 ? 13.965 -0.736 3.152 1.00 93.38 89 ALA A N 1
ATOM 656 C CA . ALA A 1 89 ? 14.055 -0.058 4.443 1.00 93.38 89 ALA A CA 1
ATOM 657 C C . ALA A 1 89 ? 12.930 0.974 4.637 1.00 93.38 89 ALA A C 1
ATOM 659 O O . ALA A 1 89 ? 12.346 1.047 5.717 1.00 93.38 89 ALA A O 1
ATOM 660 N N . ASP A 1 90 ? 12.606 1.742 3.594 1.00 93.88 90 ASP A N 1
ATOM 661 C CA . ASP A 1 90 ? 11.507 2.711 3.640 1.00 93.88 90 ASP A CA 1
ATOM 662 C C . ASP A 1 90 ? 10.155 2.012 3.788 1.00 93.88 90 ASP A C 1
ATOM 664 O O . ASP A 1 90 ? 9.321 2.468 4.563 1.00 93.88 90 ASP A O 1
ATOM 668 N N . LEU A 1 91 ? 9.967 0.872 3.118 1.00 92.62 91 LEU A N 1
ATOM 669 C CA . LEU A 1 91 ? 8.755 0.068 3.237 1.00 92.62 91 LEU A CA 1
ATOM 670 C C . LEU A 1 91 ? 8.558 -0.446 4.670 1.00 92.62 91 LEU A C 1
ATOM 672 O O . LEU A 1 91 ? 7.483 -0.312 5.243 1.00 92.62 91 LEU A O 1
ATOM 676 N N . GLN A 1 92 ? 9.615 -0.982 5.288 1.00 91.19 92 GLN A N 1
ATOM 677 C CA . GLN A 1 92 ? 9.568 -1.411 6.690 1.00 91.19 92 GLN A CA 1
ATOM 678 C C . GLN A 1 92 ? 9.238 -0.251 7.632 1.00 91.19 92 GLN A C 1
ATOM 680 O O . GLN A 1 92 ? 8.473 -0.424 8.578 1.00 91.19 92 GLN A O 1
ATOM 685 N N . LYS A 1 93 ? 9.802 0.933 7.371 1.00 93.69 93 LYS A N 1
ATOM 686 C CA . LYS A 1 93 ? 9.498 2.136 8.146 1.00 93.69 93 LYS A CA 1
ATOM 687 C C . LYS A 1 93 ? 8.036 2.551 7.983 1.00 93.69 93 LYS A C 1
ATOM 689 O O . LYS A 1 93 ? 7.392 2.835 8.986 1.00 93.69 93 LYS A O 1
ATOM 694 N N . LYS A 1 94 ? 7.515 2.534 6.753 1.00 91.06 94 LYS A N 1
ATOM 695 C CA . LYS A 1 94 ? 6.113 2.841 6.443 1.00 91.06 94 LYS A CA 1
ATOM 696 C C . LYS A 1 94 ? 5.170 1.912 7.212 1.00 91.06 94 LYS A C 1
ATOM 698 O O . LYS A 1 94 ? 4.310 2.400 7.930 1.00 91.06 94 LYS A O 1
ATOM 703 N N . HIS A 1 95 ? 5.419 0.604 7.185 1.00 89.19 95 HIS A N 1
ATOM 704 C CA . HIS A 1 95 ? 4.615 -0.358 7.943 1.00 89.19 95 HIS A CA 1
ATOM 705 C C . HIS A 1 95 ? 4.660 -0.152 9.455 1.00 89.19 95 HIS A C 1
ATOM 707 O O . HIS A 1 95 ? 3.648 -0.312 10.126 1.00 89.19 95 HIS A O 1
ATOM 713 N N . GLN A 1 96 ? 5.819 0.203 10.015 1.00 90.25 96 GLN A N 1
ATOM 714 C CA . GLN A 1 96 ? 5.911 0.501 11.447 1.00 90.25 96 GLN A CA 1
ATOM 715 C C . GLN A 1 96 ? 5.093 1.744 11.816 1.00 90.25 96 GLN A C 1
ATOM 717 O O . GLN A 1 96 ? 4.455 1.774 12.869 1.00 90.25 96 GLN A O 1
ATOM 722 N N . GLU A 1 97 ? 5.111 2.762 10.955 1.00 92.25 97 GLU A N 1
ATOM 723 C CA . GLU A 1 97 ? 4.332 3.990 11.126 1.00 92.25 97 GLU A CA 1
ATOM 724 C C . GLU A 1 97 ? 2.826 3.722 10.991 1.00 92.25 97 GLU A C 1
ATOM 726 O O . GLU A 1 97 ? 2.060 4.183 11.832 1.00 92.25 97 GLU A O 1
ATOM 731 N N . GLU A 1 98 ? 2.408 2.927 10.004 1.00 89.75 98 GLU A N 1
ATOM 732 C CA . GLU A 1 98 ? 1.017 2.494 9.804 1.00 89.75 98 GLU A CA 1
ATOM 733 C C . GLU A 1 98 ? 0.499 1.651 10.972 1.00 89.75 98 GLU A C 1
ATOM 735 O O . GLU A 1 98 ? -0.591 1.911 11.481 1.00 89.75 98 GLU A O 1
ATOM 740 N N . ALA A 1 99 ? 1.290 0.689 11.455 1.00 90.31 99 ALA A N 1
ATOM 741 C CA . ALA A 1 99 ? 0.946 -0.111 12.628 1.00 90.31 99 ALA A CA 1
ATOM 742 C C . ALA A 1 99 ? 0.778 0.774 13.870 1.00 90.31 99 ALA A C 1
ATOM 744 O O . ALA A 1 99 ? -0.221 0.674 14.578 1.00 90.31 99 ALA A O 1
ATOM 745 N N . SER A 1 100 ? 1.717 1.699 14.098 1.00 92.56 100 SER A N 1
ATOM 746 C CA . SER A 1 100 ? 1.643 2.638 15.226 1.00 92.56 100 SER A CA 1
ATOM 747 C C . SER A 1 100 ? 0.417 3.549 15.125 1.00 92.56 100 SER A C 1
ATOM 749 O O . SER A 1 100 ? -0.278 3.760 16.116 1.00 92.56 100 SER A O 1
ATOM 751 N N . ALA A 1 101 ? 0.113 4.051 13.926 1.00 92.69 101 ALA A N 1
ATOM 752 C CA . ALA A 1 101 ? -1.073 4.865 13.680 1.00 92.69 101 ALA A CA 1
ATOM 753 C C . ALA A 1 101 ? -2.371 4.073 13.905 1.00 92.69 101 ALA A C 1
ATOM 755 O O . ALA A 1 101 ? -3.319 4.606 14.481 1.00 92.69 101 ALA A O 1
ATOM 756 N N . SER A 1 102 ? -2.405 2.802 13.498 1.00 92.56 102 SER A N 1
ATOM 757 C CA . SER A 1 102 ? -3.548 1.904 13.707 1.00 92.56 102 SER A CA 1
ATOM 758 C C . SER A 1 102 ? -3.773 1.637 15.197 1.00 92.56 102 SER A C 1
ATOM 760 O O . SER A 1 102 ? -4.895 1.780 15.679 1.00 92.56 102 SER A O 1
ATOM 762 N N . ILE A 1 103 ? -2.700 1.374 15.954 1.00 92.94 103 ILE A N 1
ATOM 763 C CA . ILE A 1 103 ? -2.740 1.226 17.419 1.00 92.94 103 ILE A CA 1
ATOM 764 C C . ILE A 1 103 ? -3.316 2.486 18.073 1.00 92.94 103 ILE A C 1
ATOM 766 O O . ILE A 1 103 ? -4.258 2.397 18.861 1.00 92.94 103 ILE A O 1
ATOM 770 N N . GLU A 1 104 ? -2.798 3.670 17.729 1.00 93.19 104 GLU A N 1
ATOM 771 C CA . GLU A 1 104 ? -3.303 4.938 18.271 1.00 93.19 104 GLU A CA 1
ATOM 772 C C . GLU A 1 104 ? -4.782 5.165 17.924 1.00 93.19 104 GLU A C 1
ATOM 774 O O . GLU A 1 104 ? -5.560 5.625 18.767 1.00 93.19 104 GLU A O 1
ATOM 779 N N . ASN A 1 105 ? -5.188 4.820 16.698 1.00 92.50 105 ASN A N 1
ATOM 780 C CA . ASN A 1 105 ? -6.569 4.929 16.241 1.00 92.50 105 ASN A CA 1
ATOM 781 C C . ASN A 1 105 ? -7.492 4.006 17.052 1.00 92.50 105 ASN A C 1
ATOM 783 O O . ASN A 1 105 ? -8.514 4.454 17.577 1.00 92.50 105 ASN A O 1
ATOM 787 N N . PHE A 1 106 ? -7.096 2.748 17.247 1.00 93.00 106 PHE A N 1
ATOM 788 C CA . PHE A 1 106 ? -7.849 1.796 18.055 1.00 93.00 106 PHE A CA 1
ATOM 789 C C . PHE A 1 106 ? -7.938 2.216 19.520 1.00 93.00 106 PHE A C 1
ATOM 791 O O . PHE A 1 106 ? -9.037 2.240 20.070 1.00 93.00 106 PHE A O 1
ATOM 798 N N . MET A 1 107 ? -6.838 2.640 20.142 1.00 93.06 107 MET A N 1
ATOM 799 C CA . MET A 1 107 ? -6.862 3.136 21.523 1.00 93.06 107 MET A CA 1
ATOM 800 C C . MET A 1 107 ? -7.819 4.323 21.684 1.00 93.06 107 MET A C 1
ATOM 802 O O . MET A 1 107 ? -8.577 4.395 22.649 1.00 93.06 107 MET A O 1
ATOM 806 N N . LYS A 1 108 ? -7.815 5.253 20.723 1.00 91.62 108 LYS A N 1
ATOM 807 C CA . LYS A 1 108 ? -8.643 6.461 20.770 1.00 91.62 108 LYS A CA 1
ATOM 808 C C . LYS A 1 108 ? -10.131 6.183 20.546 1.00 91.62 108 LYS A C 1
ATOM 810 O O . LYS A 1 108 ? -10.962 6.833 21.178 1.00 91.62 108 LYS A O 1
ATOM 815 N N . HIS A 1 109 ? -10.467 5.294 19.614 1.00 90.81 109 HIS A N 1
ATOM 816 C CA . HIS A 1 109 ? -11.844 5.103 19.150 1.00 90.81 109 HIS A CA 1
ATOM 817 C C . HIS A 1 109 ? -12.538 3.882 19.759 1.00 90.81 109 HIS A C 1
ATOM 819 O O . HIS A 1 109 ? -13.757 3.901 19.917 1.00 90.81 109 HIS A O 1
ATOM 825 N N . LEU A 1 110 ? -11.784 2.847 20.130 1.00 88.88 110 LEU A N 1
ATOM 826 C CA . LEU A 1 110 ? -12.316 1.635 20.754 1.00 88.88 110 LEU A CA 1
ATOM 827 C C . LEU A 1 110 ? -12.179 1.645 22.281 1.00 88.88 110 LEU A C 1
ATOM 829 O O . LEU A 1 110 ? -12.757 0.771 22.922 1.00 88.88 110 LEU A O 1
ATOM 833 N N . ASP A 1 111 ? -11.476 2.625 22.865 1.00 88.06 111 ASP A N 1
ATOM 834 C CA . ASP A 1 111 ? -11.229 2.741 24.314 1.00 88.06 111 ASP A CA 1
ATOM 835 C C . ASP A 1 111 ? -10.650 1.438 24.896 1.00 88.06 111 ASP A C 1
ATOM 837 O O . ASP A 1 111 ? -11.197 0.825 25.817 1.00 88.06 111 ASP A O 1
ATOM 841 N N . ILE A 1 112 ? -9.568 0.977 24.263 1.00 89.56 112 ILE A N 1
ATOM 842 C CA . ILE A 1 112 ? -8.829 -0.237 24.615 1.00 89.56 112 ILE A CA 1
ATOM 843 C C . ILE A 1 112 ? -7.404 0.095 25.058 1.00 89.56 112 ILE A C 1
ATOM 845 O O . ILE A 1 112 ? -6.847 1.139 24.711 1.00 89.56 112 ILE A O 1
ATOM 849 N N . GLU A 1 113 ? -6.806 -0.815 25.822 1.00 90.31 113 GLU A N 1
ATOM 850 C CA . GLU A 1 113 ? -5.407 -0.712 26.233 1.00 90.31 113 GLU A CA 1
ATOM 851 C C . GLU A 1 113 ? -4.452 -0.979 25.059 1.00 90.31 113 GLU A C 1
ATOM 853 O O . GLU A 1 113 ? -4.806 -1.649 24.087 1.00 90.31 113 GLU A O 1
ATOM 858 N N . GLN A 1 114 ? -3.224 -0.465 25.167 1.00 91.12 114 GLN A N 1
ATOM 859 C CA . GLN A 1 114 ? -2.206 -0.584 24.121 1.00 91.12 114 GLN A CA 1
ATOM 860 C C . GLN A 1 114 ? -1.902 -2.047 23.774 1.00 91.12 114 GLN A C 1
ATOM 862 O O . GLN A 1 114 ? -1.919 -2.393 22.599 1.00 91.12 114 GLN A O 1
ATOM 867 N N . ASP A 1 115 ? -1.711 -2.908 24.776 1.00 89.25 115 ASP A N 1
ATOM 868 C CA . ASP A 1 115 ? -1.421 -4.336 24.576 1.00 89.25 115 ASP A CA 1
ATOM 869 C C . ASP A 1 115 ? -2.517 -5.030 23.746 1.00 89.25 115 ASP A C 1
ATOM 871 O O . ASP A 1 115 ? -2.246 -5.917 22.939 1.00 89.25 115 ASP A O 1
ATOM 875 N N . PHE A 1 116 ? -3.771 -4.601 23.918 1.00 88.06 116 PHE A N 1
ATOM 876 C CA . PHE A 1 116 ? -4.903 -5.146 23.177 1.00 88.06 116 PHE A CA 1
ATOM 877 C C . PHE A 1 116 ? -4.986 -4.580 21.749 1.00 88.06 116 PHE A C 1
ATOM 879 O O . PHE A 1 116 ? -5.317 -5.300 20.812 1.00 88.06 116 PHE A O 1
ATOM 886 N N . ALA A 1 117 ? -4.636 -3.306 21.558 1.00 90.75 117 ALA A N 1
ATOM 887 C CA . ALA A 1 117 ? -4.538 -2.699 20.231 1.00 90.75 117 ALA A CA 1
ATOM 888 C C . ALA A 1 117 ? -3.394 -3.304 19.399 1.00 90.75 117 ALA A C 1
ATOM 890 O O . ALA A 1 117 ? -3.567 -3.542 18.206 1.00 90.75 117 ALA A O 1
ATOM 891 N N . GLU A 1 118 ? -2.251 -3.588 20.029 1.00 90.81 118 GLU A N 1
ATOM 892 C CA . GLU A 1 118 ? -1.122 -4.289 19.407 1.00 90.81 118 GLU A CA 1
ATOM 893 C C . GLU A 1 118 ? -1.538 -5.684 18.934 1.00 90.81 118 GLU A C 1
ATOM 895 O O . GLU A 1 118 ? -1.285 -6.034 17.784 1.00 90.81 118 GLU A O 1
ATOM 900 N N . MET A 1 119 ? -2.266 -6.432 19.768 1.00 89.19 119 MET A N 1
ATOM 901 C CA . MET A 1 119 ? -2.797 -7.748 19.407 1.00 89.19 119 MET A CA 1
ATOM 902 C C . MET A 1 119 ? -3.720 -7.698 18.182 1.00 89.19 119 MET A C 1
ATOM 904 O O . MET A 1 119 ? -3.592 -8.528 17.290 1.00 89.19 119 MET A O 1
ATOM 908 N N . LEU A 1 120 ? -4.618 -6.710 18.093 1.00 88.75 120 LEU A N 1
ATOM 909 C CA . LEU A 1 120 ? -5.481 -6.551 16.915 1.00 88.75 120 LEU A CA 1
ATOM 910 C C . LEU A 1 120 ? -4.664 -6.300 15.638 1.00 88.75 120 LEU A C 1
ATOM 912 O O . LEU A 1 120 ? -4.953 -6.893 14.601 1.00 88.75 120 LEU A O 1
ATOM 916 N N . VAL A 1 121 ? -3.625 -5.466 15.710 1.00 90.56 121 VAL A N 1
ATOM 917 C CA . VAL A 1 121 ? -2.754 -5.195 14.555 1.00 90.56 121 VAL A CA 1
ATOM 918 C C . VAL A 1 121 ? -1.918 -6.418 14.170 1.00 90.56 121 VAL A C 1
ATOM 920 O O . VAL A 1 121 ? -1.739 -6.679 12.982 1.00 90.56 121 VAL A O 1
ATOM 923 N N . GLU A 1 122 ? -1.436 -7.201 15.139 1.00 88.38 122 GLU A N 1
ATOM 924 C CA . GLU A 1 122 ? -0.706 -8.452 14.879 1.00 88.38 122 GLU A CA 1
ATOM 925 C C . GLU A 1 122 ? -1.577 -9.514 14.193 1.00 88.38 122 GLU A C 1
ATOM 927 O O . GLU A 1 122 ? -1.091 -10.230 13.317 1.00 88.38 122 GLU A O 1
ATOM 932 N N . GLU A 1 123 ? -2.866 -9.565 14.535 1.00 87.62 123 GLU A N 1
ATOM 933 C CA . GLU A 1 123 ? -3.864 -10.423 13.881 1.00 87.62 123 GLU A CA 1
ATOM 934 C C . GLU A 1 123 ? -4.317 -9.882 12.509 1.00 87.62 123 GLU A C 1
ATOM 936 O O . GLU A 1 123 ? -5.073 -10.538 11.794 1.00 87.62 123 GLU A O 1
ATOM 941 N N . GLY A 1 124 ? -3.815 -8.712 12.097 1.00 86.62 124 GLY A N 1
ATOM 942 C CA . GLY A 1 124 ? -4.013 -8.147 10.761 1.00 86.62 124 GLY A CA 1
ATOM 943 C C . GLY A 1 124 ? -5.120 -7.100 10.652 1.00 86.62 124 GLY A C 1
ATOM 944 O O . GLY A 1 124 ? -5.415 -6.667 9.541 1.00 86.62 124 GLY A O 1
ATOM 945 N N . PHE A 1 125 ? -5.711 -6.658 11.764 1.00 89.31 125 PHE A N 1
ATOM 946 C CA . PHE A 1 125 ? -6.685 -5.568 11.754 1.00 89.31 125 PHE A CA 1
ATOM 947 C C . PHE A 1 125 ? -5.966 -4.223 11.674 1.00 89.31 125 PHE A C 1
ATOM 949 O O . PHE A 1 125 ? -5.171 -3.867 12.541 1.00 89.31 125 PHE A O 1
ATOM 956 N N . SER A 1 126 ? -6.281 -3.447 10.647 1.00 88.31 126 SER A N 1
ATOM 957 C CA . SER A 1 126 ? -5.667 -2.148 10.364 1.00 88.31 126 SER A CA 1
ATOM 958 C C . SER A 1 126 ? -6.668 -0.991 10.417 1.00 88.31 126 SER A C 1
ATOM 960 O O . SER A 1 126 ? -6.285 0.159 10.639 1.00 88.31 126 SER A O 1
ATOM 962 N N . THR A 1 127 ? -7.967 -1.280 10.278 1.00 91.12 127 THR A N 1
ATOM 963 C CA . THR A 1 127 ? -9.026 -0.260 10.221 1.00 91.12 127 THR A CA 1
ATOM 964 C C . THR A 1 127 ? -10.173 -0.520 11.202 1.00 91.12 127 THR A C 1
ATOM 966 O O . THR A 1 127 ? -10.402 -1.639 11.666 1.00 91.12 127 THR A O 1
ATOM 969 N N . LEU A 1 128 ? -10.926 0.535 11.541 1.00 90.62 128 LEU A N 1
ATOM 970 C CA . LEU A 1 128 ? -12.117 0.419 12.399 1.00 90.62 128 LEU A CA 1
ATOM 971 C C . LEU A 1 128 ? -13.252 -0.321 11.676 1.00 90.62 128 LEU A C 1
ATOM 973 O O . LEU A 1 128 ? -14.072 -0.990 12.306 1.00 90.62 128 LEU A O 1
ATOM 977 N N . GLU A 1 129 ? -13.296 -0.206 10.353 1.00 90.12 129 GLU A N 1
ATOM 978 C CA . GLU A 1 129 ? -14.226 -0.877 9.459 1.00 90.12 129 GLU A CA 1
ATOM 979 C C . GLU A 1 129 ? -14.056 -2.394 9.515 1.00 90.12 129 GLU A C 1
ATOM 981 O O . GLU A 1 129 ? -15.048 -3.110 9.677 1.00 90.12 129 GLU A O 1
ATOM 986 N N . GLU A 1 130 ? -12.818 -2.887 9.460 1.00 88.88 130 GLU A N 1
ATOM 987 C CA . GLU A 1 130 ? -12.525 -4.312 9.623 1.00 88.88 130 GLU A CA 1
ATOM 988 C C . GLU A 1 130 ? -13.048 -4.810 10.971 1.00 88.88 130 GLU A C 1
ATOM 990 O O . GLU A 1 130 ? -13.853 -5.739 11.014 1.00 88.88 130 GLU A O 1
ATOM 995 N N . VAL A 1 131 ? -12.723 -4.123 12.071 1.00 89.50 131 VAL A N 1
ATOM 996 C CA . VAL A 1 131 ? -13.215 -4.501 13.408 1.00 89.50 131 VAL A CA 1
ATOM 997 C C . VAL A 1 131 ? -14.750 -4.501 13.468 1.00 89.50 131 VAL A C 1
ATOM 999 O O . VAL A 1 131 ? -15.350 -5.384 14.078 1.00 89.50 131 VAL A O 1
ATOM 1002 N N . ALA A 1 132 ?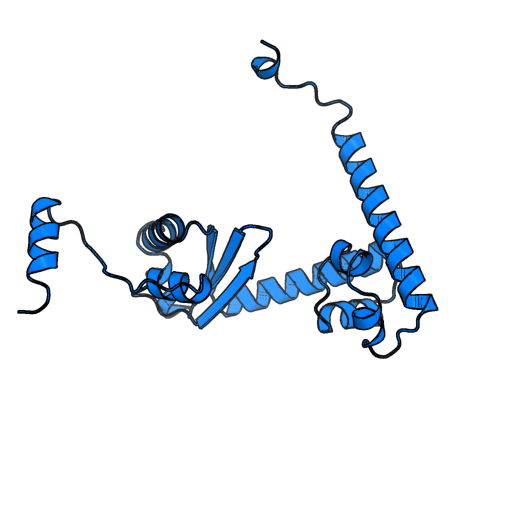 -15.427 -3.554 12.815 1.00 90.12 132 ALA A N 1
ATOM 1003 C CA . ALA A 1 132 ? -16.887 -3.458 12.826 1.00 90.12 132 ALA A CA 1
ATOM 1004 C C . ALA A 1 132 ? -17.591 -4.556 12.001 1.00 90.12 132 ALA A C 1
ATOM 1006 O O . ALA A 1 132 ? -18.677 -5.027 12.391 1.00 90.12 132 ALA A O 1
ATOM 1007 N N . TYR A 1 133 ? -17.022 -4.947 10.857 1.00 88.38 133 TYR A N 1
ATOM 1008 C CA . TYR A 1 133 ? -17.720 -5.724 9.826 1.00 88.38 133 TYR A CA 1
ATOM 1009 C C . TYR A 1 133 ? -17.165 -7.127 9.568 1.00 88.38 133 TYR A C 1
ATOM 1011 O O . TYR A 1 133 ? -17.903 -7.940 9.004 1.00 88.38 133 TYR A O 1
ATOM 1019 N N . VAL A 1 134 ? -15.951 -7.446 10.021 1.00 89.31 134 VAL A N 1
ATOM 1020 C CA . VAL A 1 134 ? -15.372 -8.794 9.922 1.00 89.31 134 VAL A CA 1
ATOM 1021 C C . VAL A 1 134 ? -16.258 -9.828 10.642 1.00 89.31 134 VAL A C 1
ATOM 1023 O O . VAL A 1 134 ? -16.931 -9.505 11.635 1.00 89.31 134 VAL A O 1
ATOM 1026 N N . PRO A 1 135 ? -16.339 -11.075 10.133 1.00 88.44 135 PRO A N 1
ATOM 1027 C CA . PRO A 1 135 ? -17.088 -12.139 10.784 1.00 88.44 135 PRO A CA 1
ATOM 1028 C C . PRO A 1 135 ? -16.665 -12.356 12.244 1.00 88.44 135 PRO A C 1
ATOM 1030 O O . PRO A 1 135 ? -15.487 -12.461 12.567 1.00 88.44 135 PRO A O 1
ATOM 1033 N N . VAL A 1 136 ? -17.650 -12.485 13.139 1.00 86.00 136 VAL A N 1
ATOM 1034 C CA . VAL A 1 136 ? -17.431 -12.629 14.596 1.00 86.00 136 VAL A CA 1
ATOM 1035 C C . VAL A 1 136 ? -16.514 -13.807 14.931 1.00 86.00 136 VAL A C 1
ATOM 1037 O O . VAL A 1 136 ? -15.761 -13.742 15.893 1.00 86.00 136 VAL A O 1
ATOM 1040 N N . ASN A 1 137 ? -16.556 -14.877 14.137 1.00 86.25 137 ASN A N 1
ATOM 1041 C CA . ASN A 1 137 ? -15.696 -16.040 14.322 1.00 86.25 137 ASN A CA 1
ATOM 1042 C C . ASN A 1 137 ? -14.205 -15.720 14.169 1.00 86.25 137 ASN A C 1
ATOM 1044 O O . ASN A 1 137 ? -13.426 -16.320 14.890 1.00 86.25 137 ASN A O 1
ATOM 1048 N N . GLU A 1 138 ? -13.816 -14.791 13.293 1.00 84.50 138 GLU A N 1
ATOM 1049 C CA . GLU A 1 138 ? -12.405 -14.409 13.123 1.00 84.50 138 GLU A CA 1
ATOM 1050 C C . GLU A 1 138 ? -11.910 -13.632 14.349 1.00 84.50 138 GLU A C 1
ATOM 1052 O O . GLU A 1 138 ? -10.852 -13.927 14.891 1.00 84.50 138 GLU A O 1
ATOM 1057 N N . LEU A 1 139 ? -12.736 -12.729 14.886 1.00 84.25 139 LEU A N 1
ATOM 1058 C CA . LEU A 1 139 ? -12.424 -12.016 16.131 1.00 84.25 139 LEU A CA 1
ATOM 1059 C C . LEU A 1 139 ? -12.391 -12.945 17.356 1.00 84.25 139 LEU A C 1
ATOM 1061 O O . LEU A 1 139 ? -11.646 -12.703 18.296 1.00 84.25 139 LEU A O 1
ATOM 1065 N N . LEU A 1 140 ? -13.187 -14.016 17.363 1.00 86.88 140 LEU A N 1
ATOM 1066 C CA . LEU A 1 140 ? -13.183 -15.013 18.441 1.00 86.88 140 LEU A CA 1
ATOM 1067 C C . LEU A 1 140 ? -11.978 -15.963 18.401 1.00 86.88 140 LEU A C 1
ATOM 1069 O O . LEU A 1 140 ? -11.756 -16.681 19.376 1.00 86.88 140 LEU A O 1
ATOM 1073 N N . GLU A 1 141 ? -11.237 -16.016 17.293 1.00 85.12 141 GLU A N 1
ATOM 1074 C CA . GLU A 1 141 ? -10.003 -16.806 17.197 1.00 85.12 141 GLU A CA 1
ATOM 1075 C C . GLU A 1 141 ? -8.822 -16.120 17.900 1.00 85.12 141 GLU A C 1
ATOM 1077 O O . GLU A 1 141 ? -7.875 -16.804 18.295 1.00 85.12 141 GLU A O 1
ATOM 1082 N N . ILE A 1 142 ? -8.916 -14.807 18.130 1.00 82.88 142 ILE A N 1
ATOM 1083 C CA . ILE A 1 142 ? -7.914 -14.015 18.846 1.00 82.88 142 ILE A CA 1
ATOM 1084 C C . ILE A 1 142 ? -7.893 -14.412 20.328 1.00 82.88 142 ILE A C 1
ATOM 1086 O O . ILE A 1 142 ? -8.923 -14.425 21.013 1.00 82.88 142 ILE A O 1
ATOM 1090 N N . ASP A 1 143 ? -6.703 -14.717 20.847 1.00 78.50 143 ASP A N 1
ATOM 1091 C CA . ASP A 1 143 ? -6.543 -15.133 22.240 1.00 78.50 143 ASP A CA 1
ATOM 1092 C C . ASP A 1 143 ? -6.937 -14.005 23.208 1.00 78.50 143 ASP A C 1
ATOM 1094 O O . ASP A 1 143 ? -6.507 -12.863 23.087 1.00 78.50 143 ASP A O 1
ATOM 1098 N N . GLY A 1 144 ? -7.768 -14.325 24.198 1.00 76.50 144 GLY A N 1
ATOM 1099 C CA . GLY A 1 144 ? -8.278 -13.350 25.166 1.00 76.50 144 GLY A CA 1
ATOM 1100 C C . GLY A 1 144 ? -9.581 -12.645 24.773 1.00 76.50 144 GLY A C 1
ATOM 1101 O O . GLY A 1 144 ? -10.148 -11.953 25.623 1.00 76.50 144 GLY A O 1
ATOM 1102 N N . LEU A 1 145 ? -10.115 -12.870 23.564 1.00 82.00 145 LEU A N 1
ATOM 1103 C CA . LEU A 1 145 ? -11.440 -12.383 23.176 1.00 82.00 145 LEU A CA 1
ATOM 1104 C C . LEU A 1 145 ? -12.561 -13.378 23.497 1.00 82.00 145 LEU A C 1
ATOM 1106 O O . LEU A 1 145 ? -12.459 -14.586 23.297 1.00 82.00 145 LEU A O 1
ATOM 1110 N N . ASN A 1 146 ? -13.672 -12.851 24.013 1.00 86.69 146 ASN A N 1
ATOM 1111 C CA . ASN A 1 146 ? -14.905 -13.599 24.237 1.00 86.69 146 ASN A CA 1
ATOM 1112 C C . ASN A 1 146 ? -16.069 -12.940 23.480 1.00 86.69 146 ASN A C 1
ATOM 1114 O O . ASN A 1 146 ? -15.958 -11.812 23.008 1.00 86.69 146 ASN A O 1
ATOM 1118 N N . GLU A 1 147 ? -1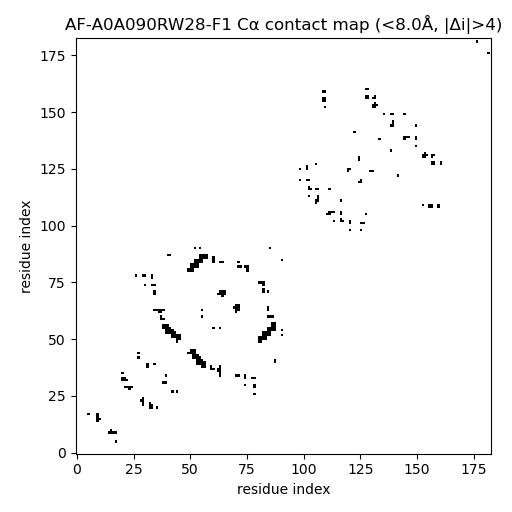7.196 -13.643 23.369 1.00 87.06 147 GLU A N 1
ATOM 1119 C CA . GLU A 1 147 ? -18.355 -13.178 22.590 1.00 87.06 147 GLU A CA 1
ATOM 1120 C C . GLU A 1 147 ? -18.898 -11.821 23.070 1.00 87.06 147 GLU A C 1
ATOM 1122 O O . GLU A 1 147 ? -19.310 -10.999 22.258 1.00 87.06 147 GLU A O 1
ATOM 1127 N N . GLU A 1 148 ? -18.829 -11.549 24.376 1.00 88.31 148 GLU A N 1
ATOM 1128 C CA . GLU A 1 148 ? -19.262 -10.277 24.963 1.00 88.31 148 GLU A CA 1
ATOM 1129 C C . GLU A 1 148 ? -18.334 -9.115 24.569 1.00 88.31 148 GLU A C 1
ATOM 1131 O O . GLU A 1 148 ? -18.811 -8.079 24.110 1.00 88.31 148 GLU A O 1
ATOM 1136 N N . LEU A 1 149 ? -17.016 -9.310 24.675 1.00 86.12 149 LEU A N 1
ATOM 1137 C CA . LEU A 1 149 ? -16.001 -8.326 24.295 1.00 86.12 149 LEU A CA 1
ATOM 1138 C C . LEU A 1 149 ? -16.010 -8.059 22.791 1.00 86.12 149 LEU A C 1
ATOM 1140 O O . LEU A 1 149 ? -15.878 -6.912 22.379 1.00 86.12 149 LEU A O 1
ATOM 1144 N N . VAL A 1 150 ? -16.194 -9.091 21.964 1.00 88.94 150 VAL A N 1
ATOM 1145 C CA . VAL A 1 150 ? -16.277 -8.923 20.507 1.00 88.94 150 VAL A CA 1
ATOM 1146 C C . VAL A 1 150 ? -17.483 -8.066 20.131 1.00 88.94 150 VAL A C 1
ATOM 1148 O O . VAL A 1 150 ? -17.341 -7.118 19.362 1.00 88.94 150 VAL A O 1
ATOM 1151 N N . GLU A 1 151 ? -18.665 -8.349 20.682 1.00 89.50 151 GLU A N 1
ATOM 1152 C CA . GLU A 1 151 ? -19.850 -7.522 20.425 1.00 89.50 151 GLU A CA 1
ATOM 1153 C C . GLU A 1 151 ? -19.671 -6.084 20.937 1.00 89.50 151 GLU A C 1
ATOM 1155 O O . GLU A 1 151 ? -20.062 -5.132 20.256 1.00 89.50 151 GLU A O 1
ATOM 1160 N N . GLU A 1 152 ? -19.019 -5.901 22.088 1.00 90.44 152 GLU A N 1
ATOM 1161 C CA . GLU A 1 152 ? -18.694 -4.575 22.613 1.00 90.44 152 GLU A CA 1
ATOM 1162 C C . GLU A 1 152 ? -17.744 -3.804 21.685 1.00 90.44 152 GLU A C 1
ATOM 1164 O O . GLU A 1 152 ? -18.044 -2.668 21.310 1.00 90.44 152 GLU A O 1
ATOM 1169 N N . LEU A 1 153 ? -16.643 -4.421 21.248 1.00 89.69 153 LEU A N 1
ATOM 1170 C CA . LEU A 1 153 ? -15.689 -3.818 20.312 1.00 89.69 153 LEU A CA 1
ATOM 1171 C C . LEU A 1 153 ? -16.357 -3.438 18.996 1.00 89.69 153 LEU A C 1
ATOM 1173 O O . LEU A 1 153 ? -16.153 -2.332 18.497 1.00 89.69 153 LEU A O 1
ATOM 1177 N N . ARG A 1 154 ? -17.213 -4.312 18.459 1.00 91.44 154 ARG A N 1
ATOM 1178 C CA . ARG A 1 154 ? -17.974 -4.030 17.237 1.00 91.44 154 ARG A CA 1
ATOM 1179 C C . ARG A 1 154 ? -18.940 -2.870 17.415 1.00 91.44 154 ARG A C 1
ATOM 1181 O O . ARG A 1 154 ? -19.092 -2.068 16.493 1.00 91.44 154 ARG A O 1
ATOM 1188 N N . SER A 1 155 ? -19.608 -2.783 18.564 1.00 92.56 155 SER A N 1
ATOM 1189 C CA . SER A 1 155 ? -20.483 -1.650 18.873 1.00 92.56 155 SER A CA 1
ATOM 1190 C C . SER A 1 155 ? -19.680 -0.355 18.916 1.00 92.56 155 SER A C 1
ATOM 1192 O O . SER A 1 155 ? -20.025 0.590 18.212 1.00 92.56 155 SER A O 1
ATOM 1194 N N . ARG A 1 156 ? -18.563 -0.335 19.655 1.00 93.06 156 ARG A N 1
ATOM 1195 C CA . ARG A 1 156 ? -17.687 0.841 19.764 1.00 93.06 156 ARG A CA 1
ATOM 1196 C C . ARG A 1 156 ? -17.116 1.258 18.409 1.00 93.06 156 ARG A C 1
ATOM 1198 O O . ARG A 1 156 ? -17.134 2.441 18.087 1.00 93.06 156 ARG A O 1
ATOM 1205 N N . ALA A 1 157 ? -16.689 0.301 17.585 1.00 92.88 157 ALA A N 1
ATOM 1206 C CA . ALA A 1 157 ? -16.205 0.563 16.232 1.00 92.88 157 ALA A CA 1
ATOM 1207 C C . ALA A 1 157 ? -17.287 1.227 15.363 1.00 92.88 157 ALA A C 1
ATOM 1209 O O . ALA A 1 157 ? -17.038 2.256 14.739 1.00 92.88 157 ALA A O 1
ATOM 1210 N N . LYS A 1 158 ? -18.520 0.703 15.371 1.00 92.94 158 LYS A N 1
ATOM 1211 C CA . LYS A 1 158 ? -19.650 1.291 14.627 1.00 92.94 158 LYS A CA 1
ATOM 1212 C C . LYS A 1 158 ? -20.022 2.685 15.127 1.00 92.94 158 LYS A C 1
ATOM 1214 O O . LYS A 1 158 ? -20.294 3.569 14.313 1.00 92.94 158 LYS A O 1
ATOM 1219 N N . ASP A 1 159 ? -20.018 2.893 16.439 1.00 92.69 159 ASP A N 1
ATOM 1220 C CA . ASP A 1 159 ? -20.305 4.194 17.046 1.00 92.69 159 ASP A CA 1
ATOM 1221 C C . ASP A 1 159 ? -19.219 5.221 16.687 1.00 92.69 159 ASP A C 1
ATOM 1223 O O . ASP A 1 159 ? -19.526 6.364 16.330 1.00 92.69 159 ASP A O 1
ATOM 1227 N N . ALA A 1 160 ? -17.949 4.806 16.698 1.00 91.81 160 ALA A N 1
ATOM 1228 C CA . ALA A 1 160 ? -16.824 5.627 16.265 1.00 91.81 160 ALA A CA 1
ATOM 1229 C C . ALA A 1 160 ? -16.929 6.003 14.781 1.00 91.81 160 ALA A C 1
ATOM 1231 O O . ALA A 1 160 ? -16.820 7.183 14.452 1.00 91.81 160 ALA A O 1
ATOM 1232 N N . LEU A 1 161 ? -17.214 5.038 13.902 1.00 92.06 161 LEU A N 1
ATOM 1233 C CA . LEU A 1 161 ? -17.419 5.279 12.469 1.00 92.06 161 LEU A CA 1
ATOM 1234 C C . LEU A 1 161 ? -18.587 6.236 12.212 1.00 92.06 161 LEU A C 1
ATOM 1236 O O . LEU A 1 161 ? -18.468 7.161 11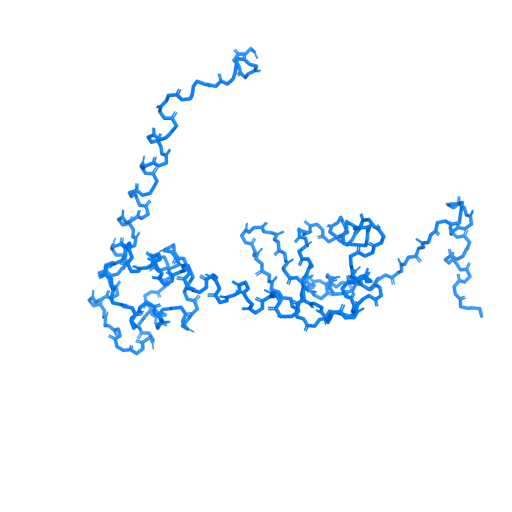.415 1.00 92.06 161 LEU A O 1
ATOM 1240 N N . THR A 1 162 ? -19.694 6.067 12.937 1.00 91.00 162 THR A N 1
ATOM 1241 C CA . THR A 1 162 ? -20.853 6.968 12.845 1.00 91.00 162 THR A CA 1
ATOM 1242 C C . THR A 1 162 ? -20.479 8.385 13.274 1.00 91.00 162 THR A C 1
ATOM 1244 O O . THR A 1 162 ? -20.827 9.354 12.605 1.00 91.00 162 THR A O 1
ATOM 1247 N N . THR A 1 163 ? -19.727 8.519 14.367 1.00 89.75 163 THR A N 1
ATOM 1248 C CA . THR A 1 163 ? -19.262 9.820 14.864 1.00 89.75 163 THR A CA 1
ATOM 1249 C C . THR A 1 163 ? -18.322 10.500 13.866 1.00 89.75 163 THR A C 1
ATOM 1251 O O . THR A 1 163 ? -18.437 11.702 13.637 1.00 89.75 163 THR A O 1
ATOM 1254 N N . LEU A 1 164 ? -17.416 9.741 13.245 1.00 87.19 164 LEU A N 1
ATOM 1255 C CA . LEU A 1 164 ? -16.510 10.244 12.212 1.00 87.19 164 LEU A CA 1
ATOM 1256 C C . LEU A 1 164 ? -17.271 10.692 10.958 1.00 87.19 164 LEU A C 1
ATOM 1258 O O . LEU A 1 164 ? -16.984 11.766 10.434 1.00 87.19 164 LEU A O 1
ATOM 1262 N N . ALA A 1 165 ? -18.271 9.922 10.522 1.00 87.44 165 ALA A N 1
ATOM 1263 C CA . ALA A 1 165 ? -19.119 10.279 9.387 1.00 87.44 165 ALA A CA 1
ATOM 1264 C C . ALA A 1 165 ? -19.919 11.568 9.647 1.00 87.44 165 ALA A C 1
ATOM 1266 O O . ALA A 1 165 ? -19.947 12.454 8.797 1.00 87.44 165 ALA A O 1
ATOM 1267 N N . LEU A 1 166 ? -20.497 11.722 10.843 1.00 87.75 166 LEU A N 1
ATOM 1268 C CA . LEU A 1 166 ? -21.207 12.945 11.238 1.00 87.75 166 LEU A CA 1
ATOM 1269 C C . LEU A 1 166 ? -20.270 14.158 11.297 1.00 87.75 166 LEU A C 1
ATOM 1271 O O . LEU A 1 166 ? -20.605 15.219 10.780 1.00 87.75 166 LEU A O 1
ATOM 1275 N N . ALA A 1 167 ? -19.073 14.003 11.870 1.00 84.31 167 ALA A N 1
ATOM 1276 C CA . ALA A 1 167 ? -18.077 15.075 11.904 1.00 84.31 167 ALA A CA 1
ATOM 1277 C C . ALA A 1 167 ? -17.612 15.479 10.493 1.00 84.31 167 ALA A C 1
ATOM 1279 O O . ALA A 1 167 ? -17.333 16.651 10.231 1.00 84.31 167 ALA A O 1
ATOM 1280 N N . GLN A 1 168 ? -17.538 14.514 9.572 1.00 81.12 168 GLN A N 1
ATOM 1281 C CA . GLN A 1 168 ? -17.256 14.779 8.169 1.00 81.12 168 GLN A CA 1
ATOM 1282 C C . GLN A 1 168 ? -18.409 15.556 7.513 1.00 81.12 168 GLN A C 1
ATOM 1284 O O . GLN A 1 168 ? -18.140 16.560 6.858 1.00 81.12 168 GLN A O 1
ATOM 1289 N N . GLU A 1 169 ? -19.672 15.178 7.727 1.00 76.50 169 GLU A N 1
ATOM 1290 C CA . GLU A 1 169 ? -20.836 15.933 7.230 1.00 76.50 169 GLU A CA 1
ATOM 1291 C C . GLU A 1 169 ? -20.895 17.370 7.776 1.00 76.50 169 GLU A C 1
ATOM 1293 O O . GLU A 1 169 ? -21.077 18.307 6.998 1.00 76.50 169 GLU A O 1
ATOM 1298 N N . GLU A 1 170 ? -20.647 17.579 9.073 1.00 75.81 170 GLU A N 1
ATOM 1299 C CA . GLU A 1 170 ? -20.577 18.920 9.680 1.00 75.81 170 GLU A CA 1
ATOM 1300 C C . GLU A 1 170 ? -19.465 19.782 9.060 1.00 75.81 170 GLU A C 1
ATOM 1302 O O . GLU A 1 170 ? -19.605 20.999 8.947 1.00 75.81 170 GLU A O 1
ATOM 1307 N N . SER A 1 171 ? -18.364 19.173 8.603 1.00 67.38 171 SER A N 1
ATOM 1308 C CA . SER A 1 171 ? -17.302 19.901 7.895 1.00 67.38 171 SER A CA 1
ATOM 1309 C C . SER A 1 171 ? -17.714 20.373 6.491 1.00 67.38 171 SER A C 1
ATOM 1311 O O . SER A 1 171 ? -17.135 21.330 5.971 1.00 67.38 171 SER A O 1
ATOM 1313 N N . PHE A 1 172 ? -18.732 19.740 5.894 1.00 62.09 172 PHE A N 1
ATOM 1314 C CA . PHE A 1 172 ? -19.330 20.141 4.618 1.00 62.09 172 PHE A CA 1
ATOM 1315 C C . PHE A 1 172 ? -20.509 21.116 4.787 1.00 62.09 172 PHE A C 1
ATOM 1317 O O . PHE A 1 172 ? -20.832 21.838 3.838 1.00 62.09 172 PHE A O 1
ATOM 1324 N N . GLU A 1 173 ? -21.120 21.209 5.977 1.00 52.22 173 GLU A N 1
ATOM 1325 C CA . GLU A 1 173 ? -22.111 22.242 6.310 1.00 52.22 173 GLU A CA 1
ATOM 1326 C C . GLU A 1 173 ? -21.458 23.638 6.327 1.00 52.22 173 GLU A C 1
ATOM 1328 O O . GLU A 1 173 ? -20.954 24.132 7.334 1.00 52.22 173 GLU A O 1
ATOM 1333 N N . GLY A 1 174 ? -21.471 24.298 5.167 1.00 56.47 174 GLY A N 1
ATOM 1334 C CA . GLY A 1 174 ? -20.920 25.643 4.965 1.00 56.47 174 GLY A CA 1
ATOM 1335 C C . GLY A 1 174 ? -20.065 25.796 3.707 1.00 56.47 174 GLY A C 1
ATOM 1336 O O . GLY A 1 174 ? -19.683 26.918 3.372 1.00 56.47 174 GLY A O 1
ATOM 1337 N N . VAL A 1 175 ? -19.786 24.703 2.990 1.00 60.12 175 VAL A N 1
ATOM 1338 C CA . VAL A 1 175 ? -19.149 24.746 1.671 1.00 60.12 175 VAL A CA 1
ATOM 1339 C C . VAL A 1 175 ? -20.250 24.858 0.617 1.00 60.12 175 VAL A C 1
ATOM 1341 O O . VAL A 1 175 ? -20.863 23.864 0.234 1.00 60.12 175 VAL A O 1
ATOM 1344 N N . GLU A 1 176 ? -20.546 26.080 0.165 1.00 61.66 176 GLU A N 1
ATOM 1345 C CA . GLU A 1 176 ? -21.363 26.254 -1.041 1.00 61.66 176 GLU A CA 1
ATOM 1346 C C . GLU A 1 176 ? -20.629 25.609 -2.235 1.00 61.66 176 GLU A C 1
ATOM 1348 O O . GLU A 1 176 ? -19.400 25.728 -2.325 1.00 61.66 176 GLU A O 1
ATOM 1353 N N . PRO A 1 177 ? -21.334 24.907 -3.147 1.00 69.88 177 PRO A N 1
ATOM 1354 C CA . PRO A 1 177 ? -20.728 24.436 -4.386 1.00 69.88 177 PRO A CA 1
ATOM 1355 C C . PRO A 1 177 ? -20.068 25.614 -5.100 1.00 69.88 177 PRO A C 1
ATOM 1357 O O . PRO A 1 177 ? -20.620 26.716 -5.112 1.00 69.88 177 PRO A O 1
ATOM 1360 N N . ALA A 1 178 ? -18.896 25.391 -5.692 1.00 72.38 178 ALA A N 1
ATOM 1361 C CA . ALA A 1 178 ? -18.260 26.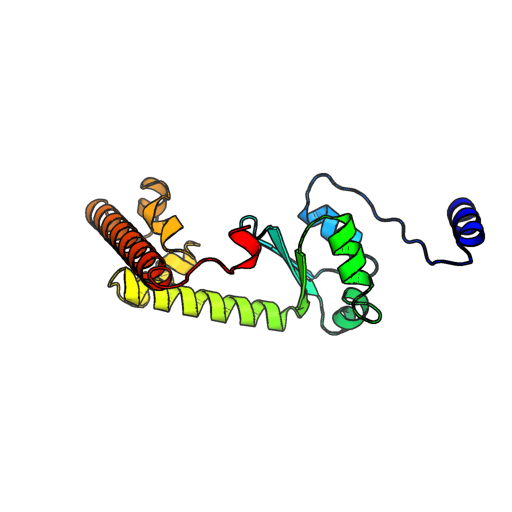414 -6.510 1.00 72.38 178 ALA A CA 1
ATOM 1362 C C . ALA A 1 178 ? -19.249 26.903 -7.591 1.00 72.38 178 ALA A C 1
ATOM 1364 O O . ALA A 1 178 ? -20.014 26.106 -8.139 1.00 72.38 178 ALA A O 1
ATOM 1365 N N . GLU A 1 179 ? -19.279 28.219 -7.852 1.00 65.69 179 GLU A N 1
ATOM 1366 C CA . GLU A 1 179 ? -20.265 28.854 -8.751 1.00 65.69 179 GLU A CA 1
ATOM 1367 C C . GLU A 1 179 ? -20.305 28.207 -10.150 1.00 65.69 179 GLU A C 1
ATOM 1369 O O . GLU A 1 179 ? -21.346 28.211 -10.796 1.00 65.69 179 GLU A O 1
ATOM 1374 N N . ASP A 1 180 ? -19.211 27.585 -10.596 1.00 76.25 180 ASP A N 1
ATOM 1375 C CA . ASP A 1 180 ? -19.092 26.880 -11.878 1.00 76.25 180 ASP A CA 1
ATOM 1376 C C . ASP A 1 180 ? -19.858 25.546 -11.956 1.00 76.25 180 ASP A C 1
ATOM 1378 O O . ASP A 1 180 ? -20.023 24.998 -13.045 1.00 76.25 180 ASP A O 1
ATOM 1382 N N . LEU A 1 181 ? -20.340 25.029 -10.823 1.00 67.81 181 LEU A N 1
ATOM 1383 C CA . LEU A 1 181 ? -21.206 23.849 -10.735 1.00 67.81 181 LEU A CA 1
ATOM 1384 C C . LEU A 1 181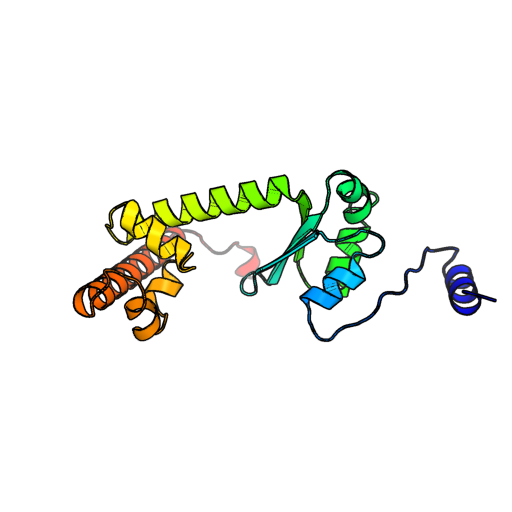 ? -22.697 24.207 -10.620 1.00 67.81 181 LEU A C 1
ATOM 1386 O O . LEU A 1 181 ? -23.536 23.304 -10.583 1.00 67.81 181 LEU A O 1
ATOM 1390 N N . LEU A 1 182 ? -23.027 25.500 -10.523 1.00 64.69 182 LEU A N 1
ATOM 1391 C CA . LEU A 1 182 ? -24.395 26.000 -10.352 1.00 64.69 182 LEU A CA 1
ATOM 1392 C C . LEU A 1 182 ? -25.030 26.525 -11.656 1.00 64.69 182 LEU A C 1
ATOM 1394 O O . LEU A 1 182 ? -26.229 26.816 -11.646 1.00 64.69 182 LEU A O 1
ATOM 1398 N N . ASP A 1 183 ? -24.261 26.603 -12.749 1.00 52.81 183 ASP A N 1
ATOM 1399 C CA . ASP A 1 183 ? -24.694 27.054 -14.087 1.00 52.81 183 ASP A CA 1
ATOM 1400 C C . ASP A 1 183 ? -25.085 25.907 -15.045 1.00 52.81 183 ASP A C 1
ATOM 1402 O O . ASP A 1 183 ? -24.336 24.907 -15.159 1.00 52.81 183 ASP A O 1
#

Sequence (183 aa):
MRGARVQAVSGELGGERIDIVLWDDNPAQFVINAMAPADVASIIVDEDAHAMDIAVEADNLAQAIGRSGQNVRLASQLTGWELNVMTVADLQKKHQEEASASIENFMKHLDIEQDFAEMLVEEGFSTLEEVAYVPVNELLEIDGLNEELVEELRSRAKDALTTLALAQEESFEGVEPAEDLLD

Nearest PDB structures (foldseek):
  5lm9-assembly1_A  TM=9.181E-01  e=1.481E-22  Escherichia coli K-12
  5lm7-assembly2_C  TM=8.777E-01  e=1.268E-19  Escherichia coli O157:H7
  5ms0-assembly1_M  TM=9.013E-01  e=3.684E-19  Escherichia coli K-12
  6gov-assembly1_A  TM=9.206E-01  e=2.452E-18  Escherichia coli O157:H7
  6x7k-assembly1_AG  TM=8.103E-01  e=6.661E-19  Escherichia coli

pLDDT: mean 88.38, std 8.65, range [52.22, 96.06]

Mean predicted aligned error: 8.67 Å

InterPro domains:
  IPR009019 K homology domain superfamily, prokaryotic type [SSF54814] (26-89)
  IPR010214 Transcription termination factor NusA, C-terminal duplication [TIGR01954] (112-161)
  IPR010995 DNA repair Rad51/transcription factor NusA, alpha-helical [SSF47794] (95-161)
  IPR015946 K homology domain-like, alpha/beta [G3DSA:3.30.300.20] (25-91)
  IPR030842 Transcription factor NusA, prokaryotes [PTHR22648] (1-158)
  IPR058582 NusA-like, second KH domain [PF26594] (27-91)
  IPR059158 NusA, second KH domain, bacteria [cd22529] (26-86)

Foldseek 3Di:
DPCPVVVVVCVVVVNDDDDDFDDDPPLVVRLCRLLPPAHFDDKDADVPQLAIETAGAPVRQDSSCDDVNVSQVRSCVVSVGHYHYDHPVVVVVVVVVQLVVQLVVCCVQQVDDSVVSNQCVVLPDRALCCLQDPDLVSVVVRPPDDPVVSVSSNVSSVVSVVVVVVVVVVVCVPDDPDVVVVD